Protein AF-0000000075406179 (afdb_homodimer)

Organism: Magnetospirillum gryphiswaldense (strain DSM 6361 / JCM 21280 / NBRC 15271 / MSR-1) (NCBI:txid431944)

Foldseek 3Di:
DPPFFFKKKWAAQDDPDPVLPPPDGRHSAIWMWGHDVQWTWTWGQHPVGIDTDIGNDNCVVVVCVVVVIDMDGDHADDADDDDADDDDDGRQVVVCNRRNHNDNPQDTRVSVVVVRVVVVPPD/DPPFFFKKKWAAQDDPDPVLPPPDGRHSAIWMWGDDVQWTWTWGQHPVHIDTDIGNDNCVVVVCVVVVIDMDGDHADDADPDDADDDDDGRQVVVCNRRNHNDNPQDTRVSVVVVRVVVVPPD

Nearest PDB structures (foldseek):
  7ns8-assembly1_A-2  TM=6.523E-01  e=3.411E+00  Sulfolobus acidocaldarius DSM 639
  2yuo-assembly1_A  TM=3.410E-01  e=9.187E+00  Mus musculus
  2ak5-assembly1_B-2  TM=2.264E-01  e=3.218E+00  Rattus norvegicus
  5sxp-assembly2_D  TM=2.790E-01  e=7.713E+00  Homo sapiens
  7ns8-assembly1_A-2  TM=6.522E-01  e=3.350E+00  Sulfolobus acidocaldarius DSM 639

Radius of gyration: 17.87 Å; Cα contacts (8 Å, |Δi|>4): 463; chains: 2; bounding box: 36×49×42 Å

Structure (mmCIF, N/CA/C/O backbone):
data_AF-0000000075406179-model_v1
#
loop_
_entity.id
_entity.type
_entity.pdbx_description
1 polymer Transposase
#
loop_
_atom_site.group_PDB
_atom_site.id
_atom_site.type_symbol
_atom_site.label_atom_id
_atom_site.label_alt_id
_atom_site.label_comp_id
_atom_site.label_asym_id
_atom_site.label_entity_id
_atom_site.label_seq_id
_atom_site.pdbx_PDB_ins_code
_atom_site.Cartn_x
_atom_site.Cartn_y
_atom_site.Cartn_z
_atom_site.occupancy
_atom_site.B_iso_or_equiv
_atom_site.auth_seq_id
_atom_site.auth_comp_id
_atom_site.auth_asym_id
_atom_site.auth_atom_id
_atom_site.pdbx_PDB_model_num
ATOM 1 N N . MET A 1 1 ? 16.062 25.297 -4.09 1 42.88 1 MET A N 1
ATOM 2 C CA . MET A 1 1 ? 14.609 25.469 -4.188 1 42.88 1 MET A CA 1
ATOM 3 C C . MET A 1 1 ? 13.891 24.281 -3.566 1 42.88 1 MET A C 1
ATOM 5 O O . MET A 1 1 ? 14.328 23.141 -3.705 1 42.88 1 MET A O 1
ATOM 9 N N . MET A 1 2 ? 13.109 24.484 -2.557 1 62.72 2 MET A N 1
ATOM 10 C CA . MET A 1 2 ? 12.43 23.406 -1.837 1 62.72 2 MET A CA 1
ATOM 11 C C . MET A 1 2 ? 11.602 22.562 -2.789 1 62.72 2 MET A C 1
ATOM 13 O O . MET A 1 2 ? 11.016 23.062 -3.74 1 62.72 2 MET A O 1
ATOM 17 N N . ARG A 1 3 ? 11.867 21.406 -2.947 1 71.31 3 ARG A N 1
ATOM 18 C CA . ARG A 1 3 ? 11.156 20.484 -3.82 1 71.31 3 ARG A CA 1
ATOM 19 C C . ARG A 1 3 ? 9.648 20.625 -3.664 1 71.31 3 ARG A C 1
ATOM 21 O O . ARG A 1 3 ? 9.141 20.734 -2.545 1 71.31 3 ARG A O 1
ATOM 28 N N . PRO A 1 4 ? 9.062 21.047 -4.766 1 82 4 PRO A N 1
ATOM 29 C CA . PRO A 1 4 ? 7.602 21.141 -4.672 1 82 4 PRO A CA 1
ATOM 30 C C . PRO A 1 4 ? 6.957 19.891 -4.102 1 82 4 PRO A C 1
ATOM 32 O O . PRO A 1 4 ? 7.492 18.781 -4.258 1 82 4 PRO A O 1
ATOM 35 N N . PRO A 1 5 ? 5.895 20.125 -3.367 1 86.38 5 PRO A N 1
ATOM 36 C CA . PRO A 1 5 ? 5.191 18.938 -2.852 1 86.38 5 PRO A CA 1
ATOM 37 C C . PRO A 1 5 ? 4.789 17.969 -3.953 1 86.38 5 PRO A C 1
ATOM 39 O O . PRO A 1 5 ? 4.359 18.391 -5.031 1 86.38 5 PRO A O 1
ATOM 42 N N . ASP A 1 6 ? 5.016 16.703 -3.689 1 93.06 6 ASP A N 1
ATOM 43 C CA . ASP A 1 6 ? 4.688 15.688 -4.684 1 93.06 6 ASP A CA 1
ATOM 44 C C . ASP A 1 6 ? 3.783 14.609 -4.09 1 93.06 6 ASP A C 1
ATOM 46 O O . ASP A 1 6 ? 3.6 13.547 -4.688 1 93.06 6 ASP A O 1
ATOM 50 N N . VAL A 1 7 ? 3.328 14.914 -2.9 1 97.44 7 VAL A N 1
ATOM 51 C CA . VAL A 1 7 ? 2.395 13.984 -2.27 1 97.44 7 VAL A CA 1
ATOM 52 C C . VAL A 1 7 ? 1.218 14.758 -1.679 1 97.44 7 VAL A C 1
ATOM 54 O O . VAL A 1 7 ? 1.404 15.82 -1.079 1 97.44 7 VAL A O 1
ATOM 57 N N . LEU A 1 8 ? 0.069 14.273 -1.911 1 98.25 8 LEU A N 1
ATOM 58 C CA . LEU A 1 8 ? -1.137 14.703 -1.214 1 98.25 8 LEU A CA 1
ATOM 59 C C . LEU A 1 8 ? -1.645 13.617 -0.275 1 98.25 8 LEU A C 1
ATOM 61 O O . LEU A 1 8 ? -1.847 12.477 -0.695 1 98.25 8 LEU A O 1
ATOM 65 N N . VAL A 1 9 ? -1.755 13.961 0.979 1 98.75 9 VAL A N 1
ATOM 66 C CA . VAL A 1 9 ? -2.396 13.055 1.926 1 98.75 9 VAL A CA 1
ATOM 67 C C . VAL A 1 9 ? -3.811 13.539 2.23 1 98.75 9 VAL A C 1
ATOM 69 O O . VAL A 1 9 ? -4 14.672 2.684 1 98.75 9 VAL A O 1
ATOM 72 N N . GLY A 1 10 ? -4.801 12.703 1.964 1 98.62 10 GLY A N 1
ATOM 73 C CA . GLY A 1 10 ? -6.195 13.023 2.223 1 98.62 10 GLY A CA 1
ATOM 74 C C . GLY A 1 10 ? -6.727 12.398 3.496 1 98.62 10 GLY A C 1
ATOM 75 O O . GLY A 1 10 ? -6.398 11.25 3.814 1 98.62 10 GLY A O 1
ATOM 76 N N . PHE A 1 11 ? -7.555 13.141 4.195 1 98.69 11 PHE A N 1
ATOM 77 C CA . PHE A 1 11 ? -8.211 12.695 5.418 1 98.69 11 PHE A CA 1
ATOM 78 C C . PHE A 1 11 ? -9.727 12.758 5.273 1 98.69 11 PHE A C 1
ATOM 80 O O . PHE A 1 11 ? -10.273 13.789 4.887 1 98.69 11 PHE A O 1
ATOM 87 N N . VAL A 1 12 ? -10.336 11.68 5.594 1 97.75 12 VAL A N 1
ATOM 88 C CA . VAL A 1 12 ? -11.766 11.516 5.352 1 97.75 12 VAL A CA 1
ATOM 89 C C . VAL A 1 12 ? -12.477 11.211 6.664 1 97.75 12 VAL A C 1
ATOM 91 O O . VAL A 1 12 ? -11.961 10.469 7.504 1 97.75 12 VAL A O 1
ATOM 94 N N . GLY A 1 13 ? -13.656 11.742 6.852 1 95.19 13 GLY A N 1
ATOM 95 C CA . GLY A 1 13 ? -14.398 11.578 8.086 1 95.19 13 GLY A CA 1
ATOM 96 C C . GLY A 1 13 ? -15.414 10.453 8.031 1 95.19 13 GLY A C 1
ATOM 97 O O . GLY A 1 13 ? -15.852 9.953 9.07 1 95.19 13 GLY A O 1
ATOM 98 N N . HIS A 1 14 ? -15.75 10.07 6.816 1 90.25 14 HIS A N 1
ATOM 99 C CA . HIS A 1 14 ? -16.781 9.039 6.688 1 90.25 14 HIS A CA 1
ATOM 100 C C . HIS A 1 14 ? -16.188 7.645 6.859 1 90.25 14 HIS A C 1
ATOM 102 O O . HIS A 1 14 ? -15.031 7.41 6.516 1 90.25 14 HIS A O 1
ATOM 108 N N . THR A 1 15 ? -16.984 6.75 7.539 1 86.56 15 THR A N 1
ATOM 109 C CA . THR A 1 15 ? -16.547 5.379 7.77 1 86.56 15 THR A CA 1
ATOM 110 C C . THR A 1 15 ? -17.719 4.41 7.66 1 86.56 15 THR A C 1
ATOM 112 O O . THR A 1 15 ? -18.859 4.781 7.922 1 86.56 15 THR A O 1
ATOM 115 N N . ASP A 1 16 ? -17.312 3.248 7.246 1 82.69 16 ASP A N 1
ATOM 116 C CA . ASP A 1 16 ? -18.297 2.16 7.242 1 82.69 16 ASP A CA 1
ATOM 117 C C . ASP A 1 16 ? -18.141 1.285 8.484 1 82.69 16 ASP A C 1
ATOM 119 O O . ASP A 1 16 ? -19 0.436 8.758 1 82.69 16 ASP A O 1
ATOM 123 N N . LEU A 1 17 ? -17.156 1.489 9.227 1 86.94 17 LEU A N 1
ATOM 124 C CA . LEU A 1 17 ? -16.875 0.683 10.406 1 86.94 17 LEU A CA 1
ATOM 125 C C . LEU A 1 17 ? -17.25 1.427 11.688 1 86.94 17 LEU A C 1
ATOM 127 O O . LEU A 1 17 ? -16.75 2.521 11.945 1 86.94 17 LEU A O 1
ATOM 131 N N . TRP A 1 18 ? -18.047 0.834 12.508 1 88.81 18 TRP A N 1
ATOM 132 C CA . TRP A 1 18 ? -18.641 1.512 13.656 1 88.81 18 TRP A CA 1
ATOM 133 C C . TRP A 1 18 ? -17.578 1.879 14.68 1 88.81 18 TRP A C 1
ATOM 135 O O . TRP A 1 18 ? -17.656 2.928 15.32 1 88.81 18 TRP A O 1
ATOM 145 N N . TRP A 1 19 ? -16.625 0.961 14.906 1 89.25 19 TRP A N 1
ATOM 146 C CA . TRP A 1 19 ? -15.633 1.223 15.938 1 89.25 19 TRP A CA 1
ATOM 147 C C . TRP A 1 19 ? -14.727 2.379 15.539 1 89.25 19 TRP A C 1
ATOM 149 O O . TRP A 1 19 ? -14.086 2.998 16.391 1 89.25 19 TRP A O 1
ATOM 159 N N . LEU A 1 20 ? -14.609 2.742 14.266 1 91.44 20 LEU A N 1
ATOM 160 C CA . LEU A 1 20 ? -13.82 3.883 13.812 1 91.44 20 LEU A CA 1
ATOM 161 C C . LEU A 1 20 ? -14.523 5.195 14.141 1 91.44 20 LEU A C 1
ATOM 163 O O . LEU A 1 20 ? -13.922 6.266 14.07 1 91.44 20 LEU A O 1
ATOM 167 N N . ARG A 1 21 ? -15.75 5.164 14.508 1 92.44 21 ARG A N 1
ATOM 168 C CA . ARG A 1 21 ? -16.484 6.355 14.906 1 92.44 21 ARG A CA 1
ATOM 169 C C . ARG A 1 21 ? -15.93 6.941 16.203 1 92.44 21 ARG A C 1
ATOM 171 O O . ARG A 1 21 ? -16.219 8.086 16.547 1 92.44 21 ARG A O 1
ATOM 178 N N . LEU A 1 22 ? -15.148 6.141 16.891 1 94.12 22 LEU A N 1
ATOM 179 C CA . LEU A 1 22 ? -14.523 6.609 18.125 1 94.12 22 LEU A CA 1
ATOM 180 C C . LEU A 1 22 ? -13.352 7.539 17.828 1 94.12 22 LEU A C 1
ATOM 182 O O . LEU A 1 22 ? -12.883 8.258 18.719 1 94.12 22 LEU A O 1
ATOM 186 N N . LEU A 1 23 ? -12.922 7.52 16.594 1 95.25 23 LEU A N 1
ATOM 187 C CA . LEU A 1 23 ? -11.828 8.398 16.203 1 95.25 23 LEU A CA 1
ATOM 188 C C . LEU A 1 23 ? -12.328 9.828 15.992 1 95.25 23 LEU A C 1
ATOM 190 O O . LEU A 1 23 ? -13.531 10.055 15.883 1 95.25 23 LEU A O 1
ATOM 194 N N . ARG A 1 24 ? -11.398 10.789 15.961 1 96.44 24 ARG A N 1
ATOM 195 C CA . ARG A 1 24 ? -11.727 12.203 15.812 1 96.44 24 ARG A CA 1
ATOM 196 C C . ARG A 1 24 ? -12.562 12.438 14.562 1 96.44 24 ARG A C 1
ATOM 198 O O . ARG A 1 24 ? -12.219 11.969 13.477 1 96.44 24 ARG A O 1
ATOM 205 N N . PRO A 1 25 ? -13.695 13.203 14.727 1 95.38 25 PRO A N 1
ATOM 206 C CA . PRO A 1 25 ? -14.477 13.539 13.539 1 95.38 25 PRO A CA 1
ATOM 207 C C . PRO A 1 25 ? -13.641 14.219 12.453 1 95.38 25 PRO A C 1
ATOM 209 O O . PRO A 1 25 ? -12.797 15.062 12.766 1 95.38 25 PRO A O 1
ATOM 212 N N . GLY A 1 26 ? -13.844 13.742 11.211 1 95.81 26 GLY A N 1
ATOM 213 C CA . GLY A 1 26 ? -13.094 14.305 10.094 1 95.81 26 GLY A CA 1
ATOM 214 C C . GLY A 1 26 ? -11.828 13.523 9.781 1 95.81 26 GLY A C 1
ATOM 215 O O . GLY A 1 26 ? -11.234 13.703 8.719 1 95.81 26 GLY A O 1
ATOM 216 N N . PHE A 1 27 ? -11.453 12.656 10.727 1 97.69 27 PHE A N 1
ATOM 217 C CA . PHE A 1 27 ? -10.172 11.969 10.594 1 97.69 27 PHE A CA 1
ATOM 218 C C . PHE A 1 27 ? -10.32 10.484 10.898 1 97.69 27 PHE A C 1
ATOM 220 O O . PHE A 1 27 ? -9.648 9.961 11.789 1 97.69 27 PHE A O 1
ATOM 227 N N . ARG A 1 28 ? -11.07 9.797 10.102 1 97.31 28 ARG A N 1
ATOM 228 C CA . ARG A 1 28 ? -11.344 8.383 10.352 1 97.31 28 ARG A CA 1
ATOM 229 C C . ARG A 1 28 ? -10.664 7.496 9.312 1 97.31 28 ARG A C 1
ATOM 231 O O . ARG A 1 28 ? -10.617 6.273 9.469 1 97.31 28 ARG A O 1
ATOM 238 N N . HIS A 1 29 ? -10.172 8.086 8.289 1 97.06 29 HIS A N 1
ATOM 239 C CA . HIS A 1 29 ? -9.461 7.418 7.207 1 97.06 29 HIS A CA 1
ATOM 240 C C . HIS A 1 29 ? -8.461 8.359 6.5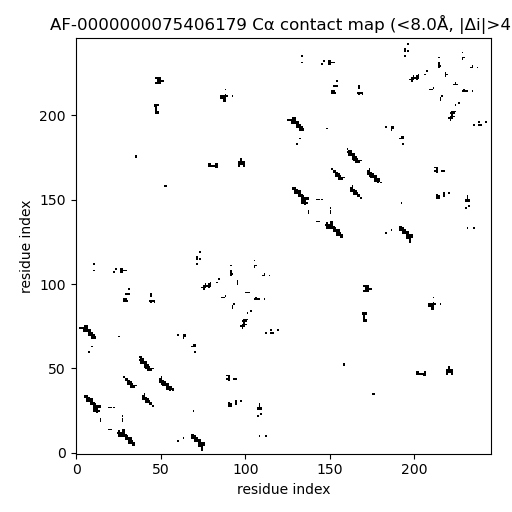43 1 97.06 29 HIS A C 1
ATOM 242 O O . HIS A 1 29 ? -8.602 9.578 6.637 1 97.06 29 HIS A O 1
ATOM 248 N N . CYS A 1 30 ? -7.445 7.809 5.996 1 98.44 30 CYS A N 1
ATOM 249 C CA . CYS A 1 30 ? -6.508 8.609 5.219 1 98.44 30 CYS A CA 1
ATOM 250 C C . CYS A 1 30 ? -5.977 7.824 4.027 1 98.44 30 CYS A C 1
ATOM 252 O O . CYS A 1 30 ? -6.008 6.59 4.027 1 98.44 30 CYS A O 1
ATOM 254 N N . PHE A 1 31 ? -5.605 8.5 3.021 1 98.5 31 PHE A N 1
ATOM 255 C CA . PHE A 1 31 ? -5.016 7.934 1.813 1 98.5 31 PHE A CA 1
ATOM 256 C C . PHE A 1 31 ? -3.959 8.867 1.238 1 98.5 31 PHE A C 1
ATOM 258 O O . PHE A 1 31 ? -3.797 9.992 1.712 1 98.5 31 PHE A O 1
ATOM 265 N N . ALA A 1 32 ? -3.191 8.375 0.268 1 98.62 32 ALA A N 1
ATOM 266 C CA . ALA A 1 32 ? -2.111 9.164 -0.312 1 98.62 32 ALA A CA 1
ATOM 267 C C . ALA A 1 32 ? -2.207 9.195 -1.835 1 98.62 32 ALA A C 1
ATOM 269 O O . ALA A 1 32 ? -2.584 8.195 -2.457 1 98.62 32 ALA A O 1
ATOM 270 N N . ALA A 1 33 ? -1.94 10.305 -2.406 1 98.31 33 ALA A N 1
ATOM 271 C CA . ALA A 1 33 ? -1.707 10.492 -3.836 1 98.31 33 ALA A CA 1
ATOM 272 C C . ALA A 1 33 ? -0.283 10.969 -4.102 1 98.31 33 ALA A C 1
ATOM 274 O O . ALA A 1 33 ? 0.127 12.023 -3.609 1 98.31 33 ALA A O 1
ATOM 275 N N . ILE A 1 34 ? 0.423 10.211 -4.883 1 97.44 34 ILE A N 1
ATOM 276 C CA . ILE A 1 34 ? 1.821 10.516 -5.16 1 97.44 34 ILE A CA 1
ATOM 277 C C . ILE A 1 34 ? 1.979 10.922 -6.625 1 97.44 34 ILE A C 1
ATOM 279 O O . ILE A 1 34 ? 1.57 10.188 -7.527 1 97.44 34 ILE A O 1
ATOM 283 N N . ARG A 1 35 ? 2.561 12.039 -6.832 1 95.62 35 ARG A N 1
ATOM 284 C CA . ARG A 1 35 ? 2.746 12.562 -8.18 1 95.62 35 ARG A CA 1
ATOM 285 C C . ARG A 1 35 ? 3.85 11.805 -8.914 1 95.62 35 ARG A C 1
ATOM 287 O O . ARG A 1 35 ? 4.941 11.609 -8.375 1 95.62 35 ARG A O 1
ATOM 294 N N . GLN A 1 36 ? 3.521 11.281 -10.008 1 93.69 36 GLN A N 1
ATOM 295 C CA . GLN A 1 36 ? 4.453 10.656 -10.938 1 93.69 36 GLN A CA 1
ATOM 296 C C . GLN A 1 36 ? 4.367 11.305 -12.32 1 93.69 36 GLN A C 1
ATOM 298 O O . GLN A 1 36 ? 3.592 10.867 -13.172 1 93.69 36 GLN A O 1
ATOM 303 N N . GLY A 1 37 ? 5.312 12.367 -12.531 1 90.69 37 GLY A N 1
ATOM 304 C CA . GLY A 1 37 ? 5.172 13.141 -13.758 1 90.69 37 GLY A CA 1
ATOM 305 C C . GLY A 1 37 ? 3.834 13.852 -13.867 1 90.69 37 GLY A C 1
ATOM 306 O O . GLY A 1 37 ? 3.443 14.594 -12.961 1 90.69 37 GLY A O 1
ATOM 307 N N . PRO A 1 38 ? 3.139 13.555 -14.984 1 89.69 38 PRO A N 1
ATOM 308 C CA . PRO A 1 38 ? 1.878 14.266 -15.211 1 89.69 38 PRO A CA 1
ATOM 309 C C . PRO A 1 38 ? 0.7 13.617 -14.484 1 89.69 38 PRO A C 1
ATOM 311 O O . PRO A 1 38 ? -0.416 14.141 -14.516 1 89.69 38 PRO A O 1
ATOM 314 N N . VAL A 1 39 ? 0.982 12.477 -13.875 1 93.69 39 VAL A N 1
ATOM 315 C CA . VAL A 1 39 ? -0.15 11.773 -13.281 1 93.69 39 VAL A CA 1
ATOM 316 C C . VAL A 1 39 ? 0.056 11.648 -11.773 1 93.69 39 VAL A C 1
ATOM 318 O O . VAL A 1 39 ? 1.157 11.883 -11.266 1 93.69 39 VAL A O 1
ATOM 321 N N . TRP A 1 40 ? -1.06 11.367 -11.109 1 96.75 40 TRP A N 1
ATOM 322 C CA . TRP A 1 40 ? -1.051 11.008 -9.695 1 96.75 40 TRP A CA 1
ATOM 323 C C . TRP A 1 40 ? -1.35 9.531 -9.5 1 96.75 40 TRP A C 1
ATOM 325 O O . TRP A 1 40 ? -2.227 8.977 -10.172 1 96.75 40 TRP A O 1
ATOM 335 N N . VAL A 1 41 ? -0.603 8.867 -8.719 1 97.75 41 VAL A N 1
ATOM 336 C CA . VAL A 1 41 ? -0.942 7.516 -8.273 1 97.75 41 VAL A CA 1
ATOM 337 C C . VAL A 1 41 ? -1.575 7.574 -6.887 1 97.75 41 VAL A C 1
ATOM 339 O O . VAL A 1 41 ? -0.922 7.961 -5.918 1 97.75 41 VAL A O 1
ATOM 342 N N . VAL A 1 42 ? -2.84 7.188 -6.859 1 98.12 42 VAL A N 1
ATOM 343 C CA . VAL A 1 42 ? -3.59 7.223 -5.605 1 98.12 42 VAL A CA 1
ATOM 344 C C . VAL A 1 42 ? -3.582 5.84 -4.961 1 98.12 42 VAL A C 1
ATOM 346 O O . VAL A 1 42 ? -3.9 4.844 -5.609 1 98.12 42 VAL A O 1
ATOM 349 N N . ILE A 1 43 ? -3.133 5.75 -3.734 1 98.06 43 ILE A N 1
ATOM 350 C CA . ILE A 1 43 ? -3.199 4.547 -2.914 1 98.06 43 ILE A CA 1
ATOM 351 C C . ILE A 1 43 ? -4.152 4.77 -1.744 1 98.06 43 ILE A C 1
ATOM 353 O O . ILE A 1 43 ? -3.895 5.605 -0.875 1 98.06 43 ILE A O 1
ATOM 357 N N . ASP A 1 44 ? -5.227 4.043 -1.749 1 97.5 44 ASP A N 1
ATOM 358 C CA . ASP A 1 44 ? -6.289 4.184 -0.759 1 97.5 44 ASP A CA 1
ATOM 359 C C . ASP A 1 44 ? -6.488 2.885 0.02 1 97.5 44 ASP A C 1
ATOM 361 O O . ASP A 1 44 ? -7.281 2.027 -0.38 1 97.5 44 ASP A O 1
ATOM 365 N N . PRO A 1 45 ? -5.781 2.787 1.144 1 96.38 45 PRO A N 1
ATOM 366 C CA . PRO A 1 45 ? -5.859 1.564 1.947 1 96.38 45 PRO A CA 1
ATOM 367 C C . PRO A 1 45 ? -7.129 1.495 2.793 1 96.38 45 PRO A C 1
ATOM 369 O O . PRO A 1 45 ? -7.102 1.818 3.984 1 96.38 45 PRO A O 1
ATOM 372 N N . MET A 1 46 ? -8.133 0.967 2.205 1 92.88 46 MET A N 1
ATOM 373 C CA . MET A 1 46 ? -9.414 0.829 2.895 1 92.88 46 MET A CA 1
ATOM 374 C C . MET A 1 46 ? -9.414 -0.397 3.803 1 92.88 46 MET A C 1
ATOM 376 O O . MET A 1 46 ? -8.438 -1.146 3.842 1 92.88 46 MET A O 1
ATOM 380 N N . SER A 1 47 ? -10.484 -0.636 4.539 1 86.69 47 SER A N 1
ATOM 381 C CA . SER A 1 47 ? -10.57 -1.721 5.512 1 86.69 47 SER A CA 1
ATOM 382 C C . SER A 1 47 ? -10.672 -3.076 4.82 1 86.69 47 SER A C 1
ATOM 384 O O . SER A 1 47 ? -10.25 -4.094 5.375 1 86.69 47 SER A O 1
ATOM 386 N N . HIS A 1 48 ? -11.172 -3.078 3.674 1 85.19 48 HIS A N 1
ATOM 387 C CA . HIS A 1 48 ? -11.453 -4.359 3.029 1 85.19 48 HIS A CA 1
ATOM 388 C C . HIS A 1 48 ? -10.492 -4.609 1.868 1 85.19 48 HIS A C 1
ATOM 390 O O . HIS A 1 48 ? -10.328 -5.75 1.431 1 85.19 48 HIS A O 1
ATOM 396 N N . HIS A 1 49 ? -9.93 -3.553 1.384 1 91.69 49 HIS A N 1
ATOM 397 C CA . HIS A 1 49 ? -8.984 -3.664 0.275 1 91.69 49 HIS A CA 1
ATOM 398 C C . HIS A 1 49 ? -8.234 -2.355 0.055 1 91.69 49 HIS A C 1
ATOM 400 O O . HIS A 1 49 ? -8.602 -1.324 0.625 1 91.69 49 HIS A O 1
ATOM 406 N N . THR A 1 50 ? -7.172 -2.432 -0.715 1 95.31 50 THR A N 1
ATOM 407 C CA . THR A 1 50 ? -6.449 -1.233 -1.122 1 95.31 50 THR A CA 1
ATOM 408 C C . THR A 1 50 ? -6.77 -0.874 -2.57 1 95.31 50 THR A C 1
ATOM 410 O O . THR A 1 50 ? -6.512 -1.662 -3.482 1 95.31 50 THR A O 1
ATOM 413 N N . LEU A 1 51 ? -7.34 0.292 -2.699 1 95.56 51 LEU A N 1
ATOM 414 C CA . LEU A 1 51 ? -7.617 0.792 -4.043 1 95.56 51 LEU A CA 1
ATOM 415 C C . LEU A 1 51 ? -6.414 1.556 -4.594 1 95.56 51 LEU A C 1
ATOM 417 O O . LEU A 1 51 ? -5.848 2.408 -3.904 1 95.56 51 LEU A O 1
ATOM 421 N N . MET A 1 52 ? -5.941 1.146 -5.746 1 96.5 52 MET A N 1
ATOM 422 C CA . MET A 1 52 ? -4.906 1.853 -6.496 1 96.5 52 MET A CA 1
ATOM 423 C C . MET A 1 52 ? -5.457 2.389 -7.812 1 96.5 52 MET A C 1
ATOM 425 O O . MET A 1 52 ? -6.105 1.658 -8.562 1 96.5 52 MET A O 1
ATOM 429 N N . ARG A 1 53 ? -5.238 3.678 -8.086 1 94.88 53 ARG A N 1
ATOM 430 C CA . ARG A 1 53 ? -5.688 4.262 -9.344 1 94.88 53 ARG A CA 1
ATOM 431 C C . ARG A 1 53 ? -4.723 5.34 -9.828 1 94.88 53 ARG A C 1
ATOM 433 O O . ARG A 1 53 ? -4.02 5.953 -9.023 1 94.88 53 ARG A O 1
ATOM 440 N N . VAL A 1 54 ? -4.719 5.527 -11.055 1 96.38 54 VAL A N 1
ATOM 441 C CA . VAL A 1 54 ? -3.975 6.621 -11.672 1 96.38 54 VAL A CA 1
ATOM 442 C C . VAL A 1 54 ? -4.93 7.75 -12.039 1 96.38 54 VAL A C 1
ATOM 444 O O . VAL A 1 54 ? -5.949 7.52 -12.703 1 96.38 54 VAL A O 1
ATOM 447 N N . GLU A 1 55 ? -4.617 8.914 -11.516 1 95.69 55 GLU A N 1
ATOM 448 C CA . GLU A 1 55 ? -5.434 10.102 -11.781 1 95.69 55 GLU A CA 1
ATOM 449 C C . GLU A 1 55 ? -4.66 11.133 -12.602 1 95.69 55 GLU A C 1
ATOM 451 O O . GLU A 1 55 ? -3.5 11.422 -12.312 1 95.69 55 GLU A O 1
ATOM 456 N N . SER A 1 56 ? -5.273 11.664 -13.664 1 93.06 56 SER A N 1
ATOM 457 C CA . SER A 1 56 ? -4.656 12.695 -14.5 1 93.06 56 SER A CA 1
ATOM 458 C C . SER A 1 56 ? -5.219 14.07 -14.172 1 93.06 56 SER A C 1
ATOM 460 O O . SER A 1 56 ? -4.859 15.062 -14.82 1 93.06 56 SER A O 1
ATOM 462 N N . CYS A 1 57 ? -5.852 14.242 -13.102 1 90.56 57 CYS A N 1
ATOM 463 C CA . CYS A 1 57 ? -6.402 15.531 -12.711 1 90.56 57 CYS A CA 1
ATOM 464 C C . CYS A 1 57 ? -5.297 16.531 -12.406 1 90.56 57 CYS A C 1
ATOM 466 O O . CYS A 1 57 ? -4.441 16.281 -11.555 1 90.56 57 CYS A O 1
ATOM 468 N N . PRO A 1 58 ? -5.188 17.703 -13.141 1 89.56 58 PRO A N 1
ATOM 469 C CA . PRO A 1 58 ? -4.109 18.672 -12.938 1 89.56 58 PRO A CA 1
ATOM 470 C C . PRO A 1 58 ? -4.109 19.266 -11.523 1 89.56 58 PRO A C 1
ATOM 472 O O . PRO A 1 58 ? -3.045 19.484 -10.945 1 89.56 58 PRO A O 1
ATOM 475 N N . ASP A 1 59 ? -5.316 19.578 -11.031 1 95.12 59 ASP A N 1
ATOM 476 C CA . ASP A 1 59 ? -5.395 20.109 -9.672 1 95.12 59 ASP A CA 1
ATOM 477 C C . ASP A 1 59 ? -6.125 19.125 -8.75 1 95.12 59 ASP A C 1
ATOM 479 O O . ASP A 1 59 ? -7.234 19.406 -8.297 1 95.12 59 ASP A O 1
ATOM 483 N N . LEU A 1 60 ? -5.484 18.062 -8.453 1 96.75 60 LEU A N 1
ATOM 484 C CA . LEU A 1 60 ? -6.066 16.984 -7.668 1 96.75 60 LEU A CA 1
ATOM 485 C C . LEU A 1 60 ? -6.387 17.453 -6.254 1 96.75 60 LEU A C 1
ATOM 487 O O . LEU A 1 60 ? -7.375 17.016 -5.66 1 96.75 60 LEU A O 1
ATOM 491 N N . MET A 1 61 ? -5.586 18.312 -5.75 1 96.81 61 MET A N 1
ATOM 492 C CA . MET A 1 61 ? -5.848 18.844 -4.414 1 96.81 61 MET A CA 1
ATOM 493 C C . MET A 1 61 ? -7.188 19.562 -4.367 1 96.81 61 MET A C 1
ATOM 495 O O . MET A 1 61 ? -8.008 19.312 -3.48 1 96.81 61 MET A O 1
ATOM 499 N N . ALA A 1 62 ? -7.355 20.469 -5.273 1 97.5 62 ALA A N 1
ATOM 500 C CA . ALA A 1 62 ? -8.609 21.219 -5.332 1 97.5 62 ALA A CA 1
ATOM 501 C C . ALA A 1 62 ? -9.805 20.281 -5.48 1 97.5 62 ALA A C 1
ATOM 503 O O . ALA A 1 62 ? -10.859 20.516 -4.891 1 97.5 62 ALA A O 1
ATOM 504 N N . PHE A 1 63 ? -9.633 19.328 -6.312 1 97.69 63 PHE A N 1
ATOM 505 C CA . PHE A 1 63 ? -10.688 18.344 -6.504 1 97.69 63 PHE A CA 1
ATOM 506 C C . PHE A 1 63 ? -11.055 17.672 -5.18 1 97.69 63 PHE A C 1
ATOM 508 O O . PHE A 1 63 ? -12.234 17.594 -4.832 1 97.69 63 PHE A O 1
ATOM 515 N N . TYR A 1 64 ? -10.094 17.172 -4.441 1 97.56 64 TYR A N 1
ATOM 516 C CA . TYR A 1 64 ? -10.352 16.531 -3.156 1 97.56 64 TYR A CA 1
ATOM 517 C C . TYR A 1 64 ? -11.008 17.5 -2.182 1 97.56 64 TYR A C 1
ATOM 519 O O . TYR A 1 64 ? -11.992 17.156 -1.523 1 97.56 64 TYR A O 1
ATOM 527 N N . VAL A 1 65 ? -10.492 18.703 -2.148 1 97.69 65 VAL A N 1
ATOM 528 C CA . VAL A 1 65 ? -11.008 19.703 -1.229 1 97.69 65 VAL A CA 1
ATOM 529 C C . VAL A 1 65 ? -12.469 20 -1.564 1 97.69 65 VAL A C 1
ATOM 531 O O . VAL A 1 65 ? -13.297 20.156 -0.666 1 97.69 65 VAL A O 1
ATOM 534 N N . SER A 1 66 ? -12.773 20.094 -2.803 1 97.19 66 SER A N 1
ATOM 535 C CA . SER A 1 66 ? -14.133 20.391 -3.242 1 97.19 66 SER A CA 1
ATOM 536 C C . SER A 1 66 ? -15.094 19.281 -2.822 1 97.19 66 SER A C 1
ATOM 538 O O . SER A 1 66 ? -16.312 19.484 -2.777 1 97.19 66 SER A O 1
ATOM 540 N N . ARG A 1 67 ? -14.594 18.188 -2.529 1 95.81 67 ARG A N 1
ATOM 541 C CA . ARG A 1 67 ? -15.414 17.047 -2.119 1 95.81 67 ARG A CA 1
ATOM 542 C C . ARG A 1 67 ? -15.445 16.922 -0.601 1 95.81 67 ARG A C 1
ATOM 544 O O . ARG A 1 67 ? -15.906 15.906 -0.07 1 95.81 67 ARG A O 1
ATOM 551 N N . GLY A 1 68 ? -14.836 17.891 0.066 1 95.94 68 GLY A N 1
ATOM 552 C CA . GLY A 1 68 ? -14.898 17.922 1.519 1 95.94 68 GLY A CA 1
ATOM 553 C C . GLY A 1 68 ? -13.781 17.125 2.178 1 95.94 68 GLY A C 1
ATOM 554 O O . GLY A 1 68 ? -13.828 16.859 3.381 1 95.94 68 GLY A O 1
ATOM 555 N N . ILE A 1 69 ? -12.836 16.766 1.421 1 97.88 69 ILE A N 1
ATOM 556 C CA . ILE A 1 69 ? -11.695 16.016 1.948 1 97.88 69 ILE A CA 1
ATOM 557 C C . ILE A 1 69 ? -10.633 17 2.451 1 97.88 69 ILE A C 1
ATOM 559 O O . ILE A 1 69 ? -10.336 18 1.787 1 97.88 69 ILE A O 1
ATOM 563 N N . THR A 1 70 ? -10.164 16.781 3.697 1 98.31 70 THR A N 1
ATOM 564 C CA . THR A 1 70 ? -9.016 17.531 4.191 1 98.31 70 THR A CA 1
ATOM 565 C C . THR A 1 70 ? -7.723 17 3.568 1 98.31 70 THR A C 1
ATOM 567 O O . THR A 1 70 ? -7.484 15.797 3.541 1 98.31 70 THR A O 1
ATOM 570 N N . VAL A 1 71 ? -6.934 17.953 3.018 1 98.31 71 VAL A N 1
ATOM 571 C CA . VAL A 1 71 ? -5.742 17.516 2.291 1 98.31 71 VAL A CA 1
ATOM 572 C C . VAL A 1 71 ? -4.512 18.234 2.836 1 98.31 71 VAL A C 1
ATOM 574 O O . VAL A 1 71 ? -4.562 19.438 3.115 1 98.31 71 VAL A O 1
ATOM 577 N N . VAL A 1 72 ? -3.438 17.5 3.049 1 98.06 72 VAL A N 1
ATOM 578 C CA . VAL A 1 72 ? -2.123 18.062 3.342 1 98.06 72 VAL A CA 1
ATOM 579 C C . VAL A 1 72 ? -1.152 17.719 2.213 1 98.06 72 VAL A C 1
ATOM 581 O O . VAL A 1 72 ? -1.02 16.547 1.834 1 98.06 72 VAL A O 1
ATOM 584 N N . ALA A 1 73 ? -0.571 18.766 1.642 1 97.06 73 ALA A N 1
ATOM 585 C CA . ALA A 1 73 ? 0.51 18.578 0.68 1 97.06 73 ALA A CA 1
ATOM 586 C C . ALA A 1 73 ? 1.849 18.391 1.39 1 97.06 73 ALA A C 1
ATOM 588 O O . ALA A 1 73 ? 2.18 19.141 2.307 1 97.06 73 ALA A O 1
ATOM 589 N N . THR A 1 74 ? 2.58 17.359 1.012 1 96.31 74 THR A N 1
ATOM 590 C CA . THR A 1 74 ? 3.865 17.062 1.636 1 96.31 74 THR A CA 1
ATOM 591 C C . THR A 1 74 ? 4.824 16.453 0.628 1 96.31 74 THR A C 1
ATOM 593 O O . THR A 1 74 ? 4.598 16.516 -0.582 1 96.31 74 THR A O 1
ATOM 596 N N . ARG A 1 75 ? 6 15.961 1.143 1 94.06 75 ARG A N 1
ATOM 597 C CA . ARG A 1 75 ? 7.031 15.367 0.293 1 94.06 75 ARG A CA 1
ATOM 598 C C . ARG A 1 75 ? 7.402 13.969 0.776 1 94.06 75 ARG A C 1
ATOM 600 O O . ARG A 1 75 ? 7.285 13.664 1.965 1 94.06 75 ARG A O 1
ATOM 607 N N . LEU A 1 76 ? 7.727 13.188 -0.21 1 93.5 76 LEU A N 1
ATOM 608 C CA . LEU A 1 76 ? 8.281 11.898 0.184 1 93.5 76 LEU A CA 1
ATOM 609 C C . LEU A 1 76 ? 9.562 12.078 0.985 1 93.5 76 LEU A C 1
ATOM 611 O O . LEU A 1 76 ? 10.367 12.961 0.684 1 93.5 76 LEU A O 1
ATOM 615 N N . ARG A 1 77 ? 9.719 11.266 1.954 1 90.94 77 ARG A N 1
ATOM 616 C CA . ARG A 1 77 ? 10.969 11.227 2.715 1 90.94 77 ARG A CA 1
ATOM 617 C C . ARG A 1 77 ? 11.852 10.078 2.258 1 90.94 77 ARG A C 1
ATOM 619 O O . ARG A 1 77 ? 11.359 9.062 1.755 1 90.94 77 ARG A O 1
ATOM 626 N N . PRO A 1 78 ? 13.133 10.367 2.441 1 87.56 78 PRO A N 1
ATOM 627 C CA . PRO A 1 78 ? 14.008 9.219 2.172 1 87.56 78 PRO A CA 1
ATOM 628 C C . PRO A 1 78 ? 13.648 8 3.018 1 87.56 78 PRO A C 1
ATOM 630 O O . PRO A 1 78 ? 13.297 8.141 4.191 1 87.56 78 PRO A O 1
ATOM 633 N N . PRO A 1 79 ? 13.648 6.934 2.404 1 81.44 79 PRO A N 1
ATOM 634 C CA . PRO A 1 79 ? 13.305 5.727 3.162 1 81.44 79 PRO A CA 1
ATOM 635 C C . PRO A 1 79 ? 14.227 5.5 4.359 1 81.44 79 PRO A C 1
ATOM 637 O O . PRO A 1 79 ? 15.43 5.742 4.273 1 81.44 79 PRO A O 1
ATOM 640 N N . PRO A 1 80 ? 13.578 5.133 5.387 1 79.44 80 PRO A N 1
ATOM 641 C CA . PRO A 1 80 ? 14.414 4.781 6.539 1 79.44 80 PRO A CA 1
ATOM 642 C C . PRO A 1 80 ? 15.281 3.553 6.285 1 79.44 80 PRO A C 1
ATOM 644 O O . PRO A 1 80 ? 15 2.768 5.379 1 79.44 80 PRO A O 1
ATOM 647 N N . HIS A 1 81 ? 16.266 3.438 7.074 1 78.44 81 HIS A N 1
ATOM 648 C CA . HIS A 1 81 ? 17.156 2.307 6.895 1 78.44 81 HIS A CA 1
ATOM 649 C C . HIS A 1 81 ? 16.875 1.202 7.906 1 78.44 81 HIS A C 1
ATOM 651 O O . HIS A 1 81 ? 17.469 0.125 7.844 1 78.44 81 HIS A O 1
ATOM 657 N N . ARG A 1 82 ? 16.094 1.495 8.781 1 80.25 82 ARG A N 1
ATOM 658 C CA . ARG A 1 82 ? 15.773 0.49 9.789 1 80.25 82 ARG A CA 1
ATOM 659 C C . ARG A 1 82 ? 14.367 -0.074 9.562 1 80.25 82 ARG A C 1
ATOM 661 O O . ARG A 1 82 ? 13.477 0.631 9.086 1 80.25 82 ARG A O 1
ATOM 668 N N . PRO A 1 83 ? 14.305 -1.395 9.953 1 78.25 83 PRO A N 1
ATOM 669 C CA . PRO A 1 83 ? 12.969 -1.977 9.805 1 78.25 83 PRO A CA 1
ATOM 670 C C . PRO A 1 83 ? 11.914 -1.245 10.633 1 78.25 83 PRO A C 1
ATOM 672 O O . PRO A 1 83 ? 12.211 -0.766 11.734 1 78.25 83 PRO A O 1
ATOM 675 N N . ALA A 1 84 ? 10.758 -1.082 9.969 1 74.31 84 ALA A N 1
ATOM 676 C CA . ALA A 1 84 ? 9.625 -0.518 10.703 1 74.31 84 ALA A CA 1
ATOM 677 C C . ALA A 1 84 ? 9.148 -1.474 11.797 1 74.31 84 ALA A C 1
ATOM 679 O O . ALA A 1 84 ? 9.195 -2.693 11.617 1 74.31 84 ALA A O 1
ATOM 680 N N . PRO A 1 85 ? 8.789 -0.946 12.969 1 75.75 85 PRO A N 1
ATOM 681 C CA . PRO A 1 85 ? 8.242 -1.826 14.008 1 75.75 85 PRO A CA 1
ATOM 682 C C . PRO A 1 85 ? 6.996 -2.572 13.547 1 75.75 85 PRO A C 1
ATOM 684 O O . PRO A 1 85 ? 6.375 -2.189 12.547 1 75.75 85 PRO A O 1
ATOM 687 N N . TRP A 1 86 ? 6.762 -3.701 14.242 1 80.12 86 TRP A N 1
ATOM 688 C CA . TRP A 1 86 ? 5.531 -4.441 13.977 1 80.12 86 TRP A CA 1
ATOM 689 C C . TRP A 1 86 ? 4.305 -3.586 14.281 1 80.12 86 TRP A C 1
ATOM 691 O O . TRP A 1 86 ? 4.23 -2.951 15.336 1 80.12 86 TRP A O 1
ATOM 701 N N . ARG A 1 87 ? 3.496 -3.414 13.328 1 89 87 ARG A N 1
ATOM 702 C CA . ARG A 1 87 ? 2.262 -2.645 13.445 1 89 87 ARG A CA 1
ATOM 703 C C . ARG A 1 87 ? 1.113 -3.336 12.719 1 89 87 ARG A C 1
ATOM 705 O O . ARG A 1 87 ? 1.337 -4.086 11.766 1 89 87 ARG A O 1
ATOM 712 N N . PRO A 1 88 ? -0.092 -3.082 13.297 1 92 88 PRO A N 1
ATOM 713 C CA . PRO A 1 88 ? -1.248 -3.566 12.539 1 92 88 PRO A CA 1
ATOM 714 C C . PRO A 1 88 ? -1.385 -2.893 11.18 1 92 88 PRO A C 1
ATOM 716 O O . PRO A 1 88 ? -0.93 -1.76 10.992 1 92 88 PRO A O 1
ATOM 719 N N . TYR A 1 89 ? -2.012 -3.648 10.266 1 93.94 89 TYR A N 1
ATOM 720 C CA . TYR A 1 89 ? -2.314 -3.045 8.977 1 93.94 89 TYR A CA 1
ATOM 721 C C . TYR A 1 89 ? -3.447 -2.033 9.102 1 93.94 89 TYR A C 1
ATOM 723 O O . TYR A 1 89 ? -4.617 -2.412 9.219 1 93.94 89 TYR A O 1
ATOM 731 N N . THR A 1 90 ? -3.156 -0.772 9.117 1 94.44 90 THR A N 1
ATOM 732 C CA . THR A 1 90 ? -4.102 0.339 9.141 1 94.44 90 THR A CA 1
ATOM 733 C C . THR A 1 90 ? -3.82 1.316 8.008 1 94.44 90 THR A C 1
ATOM 735 O O . THR A 1 90 ? -2.752 1.273 7.395 1 94.44 90 THR A O 1
ATOM 738 N N . CYS A 1 91 ? -4.812 2.129 7.77 1 96.12 91 CYS A N 1
ATOM 739 C CA . CYS A 1 91 ? -4.602 3.145 6.742 1 96.12 91 CYS A CA 1
ATOM 740 C C . CYS A 1 91 ? -3.449 4.07 7.121 1 96.12 91 CYS A C 1
ATOM 742 O O . CYS A 1 91 ? -2.668 4.477 6.258 1 96.12 91 CYS A O 1
ATOM 744 N N . VAL A 1 92 ? -3.277 4.383 8.398 1 97.12 92 VAL A N 1
ATOM 745 C CA . VAL A 1 92 ? -2.223 5.281 8.859 1 97.12 92 VAL A CA 1
ATOM 746 C C . VAL A 1 92 ? -0.859 4.633 8.641 1 97.12 92 VAL A C 1
ATOM 748 O O . VAL A 1 92 ? 0.059 5.266 8.117 1 97.12 92 VAL A O 1
ATOM 751 N N . GLU A 1 93 ? -0.765 3.375 9.008 1 96 93 GLU A N 1
ATOM 752 C CA . GLU A 1 93 ? 0.512 2.693 8.82 1 96 93 GLU A CA 1
ATOM 753 C C . GLU A 1 93 ? 0.876 2.602 7.34 1 96 93 GLU A C 1
ATOM 755 O O . GLU A 1 93 ? 2.033 2.805 6.965 1 96 93 GLU A O 1
ATOM 760 N N . ALA A 1 94 ? -0.111 2.297 6.539 1 96.62 94 ALA A N 1
ATOM 761 C CA . ALA A 1 94 ? 0.121 2.209 5.098 1 96.62 94 ALA A CA 1
ATOM 762 C C . ALA A 1 94 ? 0.625 3.539 4.543 1 96.62 94 ALA A C 1
ATOM 764 O O . ALA A 1 94 ? 1.599 3.572 3.787 1 96.62 94 ALA A O 1
ATOM 765 N N . VAL A 1 95 ? 0.022 4.59 4.883 1 97.94 95 VAL A N 1
ATOM 766 C CA . VAL A 1 95 ? 0.389 5.91 4.383 1 97.94 95 VAL A CA 1
ATOM 767 C C . VAL A 1 95 ? 1.766 6.301 4.914 1 97.94 95 VAL A C 1
ATOM 769 O O . VAL A 1 95 ? 2.6 6.824 4.172 1 97.94 95 VAL A O 1
ATOM 772 N N . LYS A 1 96 ? 2.037 6.059 6.199 1 96.56 96 LYS A N 1
ATOM 773 C CA . LYS A 1 96 ? 3.352 6.359 6.758 1 96.56 96 LYS A CA 1
ATOM 774 C C . LYS A 1 96 ? 4.453 5.625 6 1 96.56 96 LYS A C 1
ATOM 776 O O . LYS A 1 96 ? 5.504 6.203 5.711 1 96.56 96 LYS A O 1
ATOM 781 N N . ARG A 1 97 ? 4.215 4.418 5.699 1 95.44 97 ARG A N 1
ATOM 782 C CA . ARG A 1 97 ? 5.223 3.627 5 1 95.44 97 ARG A CA 1
ATOM 783 C C . ARG A 1 97 ? 5.422 4.129 3.574 1 95.44 97 ARG A C 1
ATOM 785 O O . ARG A 1 97 ? 6.539 4.098 3.051 1 95.44 97 ARG A O 1
ATOM 792 N N . LEU A 1 98 ? 4.371 4.547 2.957 1 96.44 98 LEU A N 1
ATOM 793 C CA . LEU A 1 98 ? 4.48 5.141 1.627 1 96.44 98 LEU A CA 1
ATOM 794 C C . LEU A 1 98 ? 5.305 6.422 1.668 1 96.44 98 LEU A C 1
ATOM 796 O O . LEU A 1 98 ? 6.078 6.695 0.748 1 96.44 98 LEU A O 1
ATOM 800 N N . LEU A 1 99 ? 5.172 7.121 2.74 1 95.5 99 LEU A N 1
ATOM 801 C CA . LEU A 1 99 ? 5.812 8.422 2.871 1 95.5 99 LEU A CA 1
ATOM 802 C C . LEU A 1 99 ? 7.246 8.273 3.367 1 95.5 99 LEU A C 1
ATOM 804 O O . LEU A 1 99 ? 8.039 9.219 3.273 1 95.5 99 LEU A O 1
ATOM 808 N N . GLY A 1 100 ? 7.566 7.125 3.92 1 92.44 100 GLY A N 1
ATOM 809 C CA . GLY A 1 100 ? 8.852 6.941 4.57 1 92.44 100 GLY A CA 1
ATOM 810 C C . GLY A 1 100 ? 8.938 7.625 5.922 1 92.44 100 GLY A C 1
ATOM 811 O O . GLY A 1 100 ? 9.984 8.164 6.285 1 92.44 100 GLY A O 1
ATOM 812 N N . LEU A 1 101 ? 7.84 7.668 6.582 1 91.12 101 LEU A N 1
ATOM 813 C CA . LEU A 1 101 ? 7.77 8.391 7.848 1 91.12 101 LEU A CA 1
ATOM 814 C C . LEU A 1 101 ? 8.117 7.469 9.016 1 91.12 101 LEU A C 1
ATOM 816 O O . LEU A 1 101 ? 7.402 6.496 9.273 1 91.12 101 LEU A O 1
ATOM 820 N N . PRO A 1 102 ? 9.18 7.734 9.664 1 86.38 102 PRO A N 1
ATOM 821 C CA . PRO A 1 102 ? 9.508 6.98 10.875 1 86.38 102 PRO A CA 1
ATOM 822 C C . PRO A 1 102 ? 8.773 7.512 12.109 1 86.38 102 PRO A C 1
ATOM 824 O O . PRO A 1 102 ? 9.391 8.148 12.969 1 86.38 102 PRO A O 1
ATOM 827 N N . ALA A 1 103 ? 7.598 7.336 12.297 1 90.06 103 ALA A N 1
ATOM 828 C CA . ALA A 1 103 ? 6.793 7.871 13.391 1 90.06 103 ALA A CA 1
ATOM 829 C C . ALA A 1 103 ? 5.996 6.766 14.078 1 90.06 103 ALA A C 1
ATOM 831 O O . ALA A 1 103 ? 4.785 6.648 13.883 1 90.06 103 ALA A O 1
ATOM 832 N N . PRO A 1 104 ? 6.656 6.004 14.914 1 89.31 104 PRO A N 1
ATOM 833 C CA . PRO A 1 104 ? 6.012 4.832 15.508 1 89.31 104 PRO A CA 1
ATOM 834 C C . PRO A 1 104 ? 4.844 5.195 16.422 1 89.31 104 PRO A C 1
ATOM 836 O O . PRO A 1 104 ? 3.98 4.355 16.688 1 89.31 104 PRO A O 1
ATOM 839 N N . TRP A 1 105 ? 4.703 6.504 16.844 1 93.19 105 TRP A N 1
ATOM 840 C CA . TRP A 1 105 ? 3.664 6.883 17.797 1 93.19 105 TRP A CA 1
ATOM 841 C C . TRP A 1 105 ? 2.482 7.531 17.094 1 93.19 105 TRP A C 1
ATOM 843 O O . TRP A 1 105 ? 1.498 7.91 17.734 1 93.19 105 TRP A O 1
ATOM 853 N N . VAL A 1 106 ? 2.592 7.734 15.82 1 96.25 106 VAL A N 1
ATOM 854 C CA . VAL A 1 106 ? 1.466 8.188 15.008 1 96.25 106 VAL A CA 1
ATOM 855 C C . VAL A 1 106 ? 0.583 6.996 14.641 1 96.25 106 VAL A C 1
ATOM 857 O O . VAL A 1 106 ? 0.944 6.188 13.781 1 96.25 106 VAL A O 1
ATOM 860 N N . LEU A 1 107 ? -0.609 6.965 15.312 1 95.62 107 LEU A N 1
ATOM 861 C CA . LEU A 1 107 ? -1.426 5.762 15.219 1 95.62 107 LEU A CA 1
ATOM 862 C C . LEU A 1 107 ? -2.791 6.078 14.617 1 95.62 107 LEU A C 1
ATOM 864 O O . LEU A 1 107 ? -3.514 5.172 14.188 1 95.62 107 LEU A O 1
ATOM 868 N N . THR A 1 108 ? -3.188 7.359 14.617 1 97.81 108 THR A N 1
ATOM 869 C CA . THR A 1 108 ? -4.492 7.75 14.094 1 97.81 108 THR A CA 1
ATOM 870 C C . THR A 1 108 ? -4.344 8.758 12.961 1 97.81 108 THR A C 1
ATOM 872 O O . THR A 1 108 ? -3.334 9.461 12.875 1 97.81 108 THR A O 1
ATOM 875 N N . PRO A 1 109 ? -5.391 8.836 12.156 1 98.19 109 PRO A N 1
ATOM 876 C CA . PRO A 1 109 ? -5.336 9.836 11.086 1 98.19 109 PRO A CA 1
ATOM 877 C C . PRO A 1 109 ? -5.156 11.258 11.609 1 98.19 109 PRO A C 1
ATOM 879 O O . PRO A 1 109 ? -4.441 12.062 11.008 1 98.19 109 PRO A O 1
ATOM 882 N N . TRP A 1 110 ? -5.793 11.547 12.688 1 98.56 110 TRP A N 1
ATOM 883 C CA . TRP A 1 110 ? -5.648 12.859 13.297 1 98.56 110 TRP A CA 1
ATOM 884 C C . TRP A 1 110 ? -4.199 13.117 13.703 1 98.56 110 TRP A C 1
ATOM 886 O O . TRP A 1 110 ? -3.658 14.195 13.438 1 98.56 110 TRP A O 1
ATOM 896 N N . GLN A 1 111 ? -3.615 12.172 14.375 1 98.44 111 GLN A N 1
ATOM 897 C CA . GLN A 1 111 ? -2.213 12.305 14.758 1 98.44 111 GLN A CA 1
ATOM 898 C C . GLN A 1 111 ? -1.326 12.5 13.531 1 98.44 111 GLN A C 1
ATOM 900 O O . GLN A 1 111 ? -0.385 13.297 13.555 1 98.44 111 GLN A O 1
ATOM 905 N N . LEU A 1 112 ? -1.576 11.734 12.445 1 98.38 112 LEU A N 1
ATOM 906 C CA . LEU A 1 112 ? -0.825 11.883 11.203 1 98.38 112 LEU A CA 1
ATOM 907 C C . LEU A 1 112 ? -0.994 13.289 10.633 1 98.38 112 LEU A C 1
ATOM 909 O O . LEU A 1 112 ? -0.021 13.906 10.195 1 98.38 112 LEU A O 1
ATOM 913 N N . TYR A 1 113 ? -2.209 13.766 10.617 1 98.44 113 TYR A N 1
ATOM 914 C CA . TYR A 1 113 ? -2.498 15.117 10.156 1 98.44 113 TYR A CA 1
ATOM 915 C C . TYR A 1 113 ? -1.665 16.141 10.914 1 98.44 113 TYR A C 1
ATOM 917 O O . TYR A 1 113 ? -1.011 17 10.305 1 98.44 113 TYR A O 1
ATOM 925 N N . LYS A 1 114 ? -1.733 16.016 12.219 1 97.94 114 LYS A N 1
ATOM 926 C CA . LYS A 1 114 ? -0.976 16.953 13.047 1 97.94 114 LYS A CA 1
ATOM 927 C C . LYS A 1 114 ? 0.519 16.859 12.758 1 97.94 114 LYS A C 1
ATOM 929 O O . LYS A 1 114 ? 1.202 17.875 12.648 1 97.94 114 LYS A O 1
ATOM 934 N N . PHE A 1 115 ? 1.009 15.711 12.672 1 97.38 115 PHE A N 1
ATOM 935 C CA . PHE A 1 115 ? 2.424 15.461 12.414 1 97.38 115 PHE A CA 1
ATOM 936 C C . PHE A 1 115 ? 2.859 16.125 11.109 1 97.38 115 PHE A C 1
ATOM 938 O O . PHE A 1 115 ? 3.867 16.828 11.07 1 97.38 115 PHE A O 1
ATOM 945 N N . LEU A 1 116 ? 2.066 15.891 10.055 1 96.56 116 LEU A N 1
ATOM 946 C CA . LEU A 1 116 ? 2.402 16.406 8.734 1 96.56 116 LEU A CA 1
ATOM 947 C C . LEU A 1 116 ? 2.324 17.938 8.711 1 96.56 116 LEU A C 1
ATOM 949 O O . LEU A 1 116 ? 3.174 18.594 8.117 1 96.56 116 LEU A O 1
ATOM 953 N N . LYS A 1 117 ? 1.31 18.438 9.328 1 95.56 117 LYS A N 1
ATOM 954 C CA . LYS A 1 117 ? 1.165 19.891 9.383 1 95.56 117 LYS A CA 1
ATOM 955 C C . LYS A 1 117 ? 2.336 20.531 10.117 1 95.56 117 LYS A C 1
ATOM 957 O O . LYS A 1 117 ? 2.816 21.594 9.719 1 95.56 117 LYS A O 1
ATOM 962 N N . TYR A 1 118 ? 2.723 19.844 11.156 1 91.94 118 TYR A N 1
ATOM 963 C CA . TYR A 1 118 ? 3.861 20.344 11.922 1 91.94 118 TYR A CA 1
ATOM 964 C C . TYR A 1 118 ? 5.129 20.344 11.078 1 91.94 118 TYR A C 1
ATOM 966 O O . TYR A 1 118 ? 5.898 21.297 11.094 1 91.94 118 TYR A O 1
ATOM 974 N N . GLN A 1 119 ? 5.398 19.359 10.289 1 87.19 119 GLN A N 1
ATOM 975 C CA . GLN A 1 119 ? 6.594 19.219 9.469 1 87.19 119 GLN A CA 1
ATOM 976 C C . GLN A 1 119 ? 6.594 20.219 8.32 1 87.19 119 GLN A C 1
ATOM 978 O O . GLN A 1 119 ? 7.656 20.672 7.879 1 87.19 119 GLN A O 1
ATOM 983 N N . GLU A 1 120 ? 5.469 20.453 7.789 1 82.94 120 GLU A N 1
ATOM 984 C CA . GLU A 1 120 ? 5.387 21.375 6.66 1 82.94 120 GLU A CA 1
ATOM 985 C C . GLU A 1 120 ? 5.492 22.828 7.125 1 82.94 120 GLU A C 1
ATOM 987 O O . GLU A 1 120 ? 5.828 23.719 6.34 1 82.94 120 GLU A O 1
ATOM 992 N N . LYS A 1 121 ? 5.188 23.078 8.352 1 75.69 121 LYS A N 1
ATOM 993 C CA . LYS A 1 121 ? 5.355 24.422 8.906 1 75.69 121 LYS A CA 1
ATOM 994 C C . LYS A 1 121 ? 6.812 24.672 9.273 1 75.69 121 LYS A C 1
ATOM 996 O O . LYS A 1 121 ? 7.234 25.828 9.367 1 75.69 121 LYS A O 1
ATOM 1001 N N . MET A 1 122 ? 7.504 23.688 9.602 1 63.41 122 MET A N 1
ATOM 1002 C CA . MET A 1 122 ? 8.922 23.891 9.891 1 63.41 122 MET A CA 1
ATOM 1003 C C . MET A 1 122 ? 9.695 24.219 8.617 1 63.41 122 MET A C 1
ATOM 1005 O O . MET A 1 122 ? 9.57 23.531 7.605 1 63.41 122 MET A O 1
ATOM 1009 N N . PRO A 1 123 ? 10.336 25.422 8.562 1 54.66 123 PRO A N 1
ATOM 1010 C CA . PRO A 1 123 ? 11.117 25.859 7.395 1 54.66 123 PRO A CA 1
ATOM 1011 C C . PRO A 1 123 ? 12.227 24.875 7.035 1 54.66 123 PRO A C 1
ATOM 1013 O O . PRO A 1 123 ? 12.719 24.156 7.902 1 54.66 123 PRO A O 1
ATOM 1016 N N . MET B 1 1 ? -13.945 -13.25 -23.516 1 45.25 1 MET B N 1
ATOM 1017 C CA . MET B 1 1 ? -12.484 -13.336 -23.531 1 45.25 1 MET B CA 1
ATOM 1018 C C . MET B 1 1 ? -11.898 -13.055 -22.156 1 45.25 1 MET B C 1
ATOM 1020 O O . MET B 1 1 ? -12.359 -12.148 -21.453 1 45.25 1 MET B O 1
ATOM 1024 N N . MET B 1 2 ? -11.234 -14.086 -21.562 1 63.31 2 MET B N 1
ATOM 1025 C CA . MET B 1 2 ? -10.711 -13.961 -20.203 1 63.31 2 MET B CA 1
ATOM 1026 C C . MET B 1 2 ? -9.836 -12.719 -20.078 1 63.31 2 MET B C 1
ATOM 1028 O O . MET B 1 2 ? -9.109 -12.367 -21 1 63.31 2 MET B O 1
ATOM 1032 N N . ARG B 1 3 ? -10.18 -11.766 -19.359 1 71.25 3 ARG B N 1
ATOM 1033 C CA . ARG B 1 3 ? -9.422 -10.531 -19.141 1 71.25 3 ARG B CA 1
ATOM 1034 C C . ARG B 1 3 ? -7.938 -10.828 -18.984 1 71.25 3 ARG B C 1
ATOM 1036 O O . ARG B 1 3 ? -7.555 -11.766 -18.281 1 71.25 3 ARG B O 1
ATOM 1043 N N . PRO B 1 4 ? -7.145 -10.273 -19.938 1 81.81 4 PRO B N 1
ATOM 1044 C CA . PRO B 1 4 ? -5.703 -10.492 -19.781 1 81.81 4 PRO B CA 1
ATOM 1045 C C . PRO B 1 4 ? -5.195 -10.125 -18.391 1 81.81 4 PRO B C 1
ATOM 1047 O O . PRO B 1 4 ? -5.773 -9.258 -17.719 1 81.81 4 PRO B O 1
ATOM 1050 N N . PRO B 1 5 ? -4.211 -10.891 -17.938 1 87.44 5 PRO B N 1
ATOM 1051 C CA . PRO B 1 5 ? -3.631 -10.523 -16.641 1 87.44 5 PRO B CA 1
ATOM 1052 C C . PRO B 1 5 ? -3.168 -9.07 -16.594 1 87.44 5 PRO B C 1
ATOM 1054 O O . PRO B 1 5 ? -2.609 -8.562 -17.578 1 87.44 5 PRO B O 1
ATOM 1057 N N . ASP B 1 6 ? -3.492 -8.422 -15.523 1 93.19 6 ASP B N 1
ATOM 1058 C CA . ASP B 1 6 ? -3.111 -7.02 -15.375 1 93.19 6 ASP B CA 1
ATOM 1059 C C . ASP B 1 6 ? -2.326 -6.789 -14.086 1 93.19 6 ASP B C 1
ATOM 1061 O O . ASP B 1 6 ? -2.129 -5.648 -13.672 1 93.19 6 ASP B O 1
ATOM 1065 N N . VAL B 1 7 ? -1.981 -7.902 -13.484 1 97.44 7 VAL B N 1
ATOM 1066 C CA . VAL B 1 7 ? -1.159 -7.801 -12.281 1 97.44 7 VAL B CA 1
ATOM 1067 C C . VAL B 1 7 ? -0.017 -8.812 -12.352 1 97.44 7 VAL B C 1
ATOM 1069 O O . VAL B 1 7 ? -0.217 -9.953 -12.766 1 97.44 7 VAL B O 1
ATOM 1072 N N . LEU B 1 8 ? 1.131 -8.359 -12.031 1 98.25 8 LEU B N 1
ATOM 1073 C CA . LEU B 1 8 ? 2.275 -9.227 -11.766 1 98.25 8 LEU B CA 1
ATOM 1074 C C . LEU B 1 8 ? 2.629 -9.227 -10.281 1 98.25 8 LEU B C 1
ATOM 1076 O O . LEU B 1 8 ? 2.826 -8.164 -9.688 1 98.25 8 LEU B O 1
ATOM 1080 N N . VAL B 1 9 ? 2.598 -10.414 -9.703 1 98.75 9 VAL B N 1
ATOM 1081 C CA . VAL B 1 9 ? 3.086 -10.547 -8.328 1 98.75 9 VAL B CA 1
ATOM 1082 C C . VAL B 1 9 ? 4.484 -11.164 -8.344 1 98.75 9 VAL B C 1
ATOM 1084 O O . VAL B 1 9 ? 4.68 -12.266 -8.859 1 98.75 9 VAL B O 1
ATOM 1087 N N . GLY B 1 10 ? 5.461 -10.438 -7.785 1 98.62 10 GLY B N 1
ATOM 1088 C CA . GLY B 1 10 ? 6.832 -10.914 -7.707 1 98.62 10 GLY B CA 1
ATOM 1089 C C . GLY B 1 10 ? 7.191 -11.469 -6.344 1 98.62 10 GLY B C 1
ATOM 1090 O O . GLY B 1 10 ? 6.773 -10.938 -5.316 1 98.62 10 GLY B O 1
ATOM 1091 N N . PHE B 1 11 ? 7.98 -12.547 -6.348 1 98.69 11 PHE B N 1
ATOM 1092 C CA . PHE B 1 11 ? 8.477 -13.188 -5.137 1 98.69 11 PHE B CA 1
ATOM 1093 C C . PHE B 1 11 ? 10 -13.203 -5.109 1 98.69 11 PHE B C 1
ATOM 1095 O O . PHE B 1 11 ? 10.633 -13.625 -6.074 1 98.69 11 PHE B O 1
ATOM 1102 N N . VAL B 1 12 ? 10.516 -12.75 -4.027 1 97.75 12 VAL B N 1
ATOM 1103 C CA . VAL B 1 12 ? 11.953 -12.531 -3.906 1 97.75 12 VAL B CA 1
ATOM 1104 C C . VAL B 1 12 ? 12.5 -13.344 -2.738 1 97.75 12 VAL B C 1
ATOM 1106 O O . VAL B 1 12 ? 11.859 -13.453 -1.693 1 97.75 12 VAL B O 1
ATOM 1109 N N . GLY B 1 13 ? 13.68 -13.898 -2.883 1 95.44 13 GLY B N 1
ATOM 1110 C CA . GLY B 1 13 ? 14.273 -14.742 -1.862 1 95.44 13 GLY B CA 1
ATOM 1111 C C . GLY B 1 13 ? 15.234 -14.008 -0.955 1 95.44 13 GLY B C 1
ATOM 1112 O O . GLY B 1 13 ? 15.531 -14.461 0.152 1 95.44 13 GLY B O 1
ATOM 1113 N N . HIS B 1 14 ? 15.688 -12.852 -1.436 1 90.75 14 HIS B N 1
ATOM 1114 C CA . HIS B 1 14 ? 16.672 -12.117 -0.65 1 90.75 14 HIS B CA 1
ATOM 1115 C C . HIS B 1 14 ? 16.016 -11.297 0.445 1 90.75 14 HIS B C 1
ATOM 1117 O O . HIS B 1 14 ? 14.883 -10.82 0.273 1 90.75 14 HIS B O 1
ATOM 1123 N N . THR B 1 15 ? 16.688 -11.258 1.64 1 87.44 15 THR B N 1
ATOM 1124 C CA . THR B 1 15 ? 16.156 -10.508 2.77 1 87.44 15 THR B CA 1
ATOM 1125 C C . THR B 1 15 ? 17.281 -9.836 3.549 1 87.44 15 THR B C 1
ATOM 1127 O O . THR B 1 15 ? 18.406 -10.32 3.564 1 87.44 15 THR B O 1
ATOM 1130 N N . ASP B 1 16 ? 16.875 -8.734 4.09 1 83.31 16 ASP B N 1
ATOM 1131 C CA . ASP B 1 16 ? 17.797 -8.055 5.008 1 83.31 16 ASP B CA 1
ATOM 1132 C C . ASP B 1 16 ? 17.453 -8.391 6.461 1 83.31 16 ASP B C 1
ATOM 1134 O O . ASP B 1 16 ? 18.219 -8.07 7.367 1 83.31 16 ASP B O 1
ATOM 1138 N N . LEU B 1 17 ? 16.406 -9.039 6.684 1 87.75 17 LEU B N 1
ATOM 1139 C CA . LEU B 1 17 ? 15.953 -9.367 8.031 1 87.75 17 LEU B CA 1
ATOM 1140 C C . LEU B 1 17 ? 16.219 -10.836 8.352 1 87.75 17 LEU B C 1
ATOM 1142 O O . LEU B 1 17 ? 15.734 -11.727 7.66 1 87.75 17 LEU B O 1
ATOM 1146 N N . TRP B 1 18 ? 16.891 -11.094 9.43 1 89.56 18 TRP B N 1
ATOM 1147 C CA . TRP B 1 18 ? 17.391 -12.43 9.742 1 89.56 18 TRP B CA 1
ATOM 1148 C C . TRP B 1 18 ? 16.234 -13.383 10.031 1 89.56 18 TRP B C 1
ATOM 1150 O O . TRP B 1 18 ? 16.297 -14.57 9.688 1 89.56 18 TRP B O 1
ATOM 1160 N N . TRP B 1 19 ? 15.227 -12.898 10.742 1 89.81 19 TRP B N 1
ATOM 1161 C CA . TRP B 1 19 ? 14.141 -13.789 11.125 1 89.81 19 TRP B CA 1
ATOM 1162 C C . TRP B 1 19 ? 13.336 -14.219 9.898 1 89.81 19 TRP B C 1
ATOM 1164 O O . TRP B 1 19 ? 12.641 -15.234 9.93 1 89.81 19 TRP B O 1
ATOM 1174 N N . LEU B 1 20 ? 13.383 -13.5 8.781 1 92 20 LEU B N 1
ATOM 1175 C CA . LEU B 1 20 ? 12.703 -13.883 7.547 1 92 20 LEU B CA 1
ATOM 1176 C C . LEU B 1 20 ? 13.43 -15.039 6.863 1 92 20 LEU B C 1
ATOM 1178 O O . LEU B 1 20 ? 12.883 -15.664 5.953 1 92 20 LEU B O 1
ATOM 1182 N N . ARG B 1 21 ? 14.594 -15.359 7.254 1 92.81 21 ARG B N 1
ATOM 1183 C CA . ARG B 1 21 ? 15.336 -16.484 6.707 1 92.81 21 ARG B CA 1
ATOM 1184 C C . ARG B 1 21 ? 14.664 -17.812 7.062 1 92.81 21 ARG B C 1
ATOM 1186 O O . ARG B 1 21 ? 14.969 -18.844 6.469 1 92.81 21 ARG B O 1
ATOM 1193 N N . LEU B 1 22 ? 13.781 -17.75 8.039 1 94.5 22 LEU B N 1
ATOM 1194 C CA . LEU B 1 22 ? 13.055 -18.953 8.43 1 94.5 22 LEU B CA 1
ATOM 1195 C C . LEU B 1 22 ? 11.969 -19.281 7.414 1 94.5 22 LEU B C 1
ATOM 1197 O O . LEU B 1 22 ? 11.43 -20.391 7.406 1 94.5 22 LEU B O 1
ATOM 1201 N N . LEU B 1 23 ? 11.672 -18.328 6.574 1 95.62 23 LEU B N 1
ATOM 1202 C CA . LEU B 1 23 ? 10.672 -18.562 5.543 1 95.62 23 LEU B CA 1
ATOM 1203 C C . LEU B 1 23 ? 11.258 -19.375 4.391 1 95.62 23 LEU B C 1
ATOM 1205 O O . LEU B 1 23 ? 12.484 -19.516 4.281 1 95.62 23 LEU B O 1
ATOM 1209 N N . ARG B 1 24 ? 10.383 -19.953 3.547 1 96.56 24 ARG B N 1
ATOM 1210 C CA . ARG B 1 24 ? 10.797 -20.797 2.428 1 96.56 24 ARG B CA 1
ATOM 1211 C C . ARG B 1 24 ? 11.781 -20.062 1.524 1 96.56 24 ARG B C 1
ATOM 1213 O O . ARG B 1 24 ? 11.531 -18.922 1.12 1 96.56 24 ARG B O 1
ATOM 1220 N N . PRO B 1 25 ? 12.93 -20.75 1.198 1 95.56 25 PRO B N 1
ATOM 1221 C CA . PRO B 1 25 ? 13.859 -20.125 0.253 1 95.56 25 PRO B CA 1
ATOM 1222 C C . PRO B 1 25 ? 13.188 -19.734 -1.059 1 95.56 25 PRO B C 1
ATOM 1224 O O . PRO B 1 25 ? 12.359 -20.484 -1.584 1 95.56 25 PRO B O 1
ATOM 1227 N N . GLY B 1 26 ? 13.5 -18.484 -1.512 1 96 26 GLY B N 1
ATOM 1228 C CA . GLY B 1 26 ? 12.906 -18 -2.742 1 96 26 GLY B CA 1
ATOM 1229 C C . GLY B 1 26 ? 11.656 -17.172 -2.51 1 96 26 GLY B C 1
ATOM 1230 O O . GLY B 1 26 ? 11.195 -16.469 -3.408 1 96 26 GLY B O 1
ATOM 1231 N N . PHE B 1 27 ? 11.125 -17.297 -1.284 1 97.81 27 PHE B N 1
ATOM 1232 C CA . PHE B 1 27 ? 9.836 -16.672 -1.004 1 97.81 27 PHE B CA 1
ATOM 1233 C C . PHE B 1 27 ? 9.867 -15.938 0.325 1 97.81 27 PHE B C 1
ATOM 1235 O O . PHE B 1 27 ? 9.086 -16.234 1.228 1 97.81 27 PHE B O 1
ATOM 1242 N N . ARG B 1 28 ? 10.664 -14.898 0.402 1 97.44 28 ARG B N 1
ATOM 1243 C CA . ARG B 1 28 ? 10.828 -14.164 1.655 1 97.44 28 ARG B CA 1
ATOM 1244 C C . ARG B 1 28 ? 10.211 -12.773 1.565 1 97.44 28 ARG B C 1
ATOM 1246 O O . ARG B 1 28 ? 10.078 -12.078 2.576 1 97.44 28 ARG B O 1
ATOM 1253 N N . HIS B 1 29 ? 9.883 -12.367 0.395 1 97.12 29 HIS B N 1
ATOM 1254 C CA . HIS B 1 29 ? 9.258 -11.078 0.107 1 97.12 29 HIS B CA 1
ATOM 1255 C C . HIS B 1 29 ? 8.391 -11.156 -1.145 1 97.12 29 HIS B C 1
ATOM 1257 O O . HIS B 1 29 ? 8.578 -12.039 -1.984 1 97.12 29 HIS B O 1
ATOM 1263 N N . CYS B 1 30 ? 7.414 -10.336 -1.198 1 98.44 30 CYS B N 1
ATOM 1264 C CA . CYS B 1 30 ? 6.605 -10.242 -2.406 1 98.44 30 CYS B CA 1
ATOM 1265 C C . CYS B 1 30 ? 6.164 -8.805 -2.658 1 98.44 30 CYS B C 1
ATOM 1267 O O . CYS B 1 30 ? 6.129 -7.992 -1.733 1 98.44 30 CYS B O 1
ATOM 1269 N N . PHE B 1 31 ? 5.93 -8.484 -3.869 1 98.5 31 PHE B N 1
ATOM 1270 C CA . PHE B 1 31 ? 5.445 -7.18 -4.305 1 98.5 31 PHE B CA 1
ATOM 1271 C C . PHE B 1 31 ? 4.508 -7.32 -5.5 1 98.5 31 PHE B C 1
ATOM 1273 O O . PHE B 1 31 ? 4.355 -8.414 -6.047 1 98.5 31 PHE B O 1
ATOM 1280 N N . ALA B 1 32 ? 3.824 -6.23 -5.852 1 98.62 32 ALA B N 1
ATOM 1281 C CA . ALA B 1 32 ? 2.855 -6.273 -6.945 1 98.62 32 ALA B CA 1
ATOM 1282 C C . ALA B 1 32 ? 3.117 -5.156 -7.953 1 98.62 32 ALA B C 1
ATOM 1284 O O . ALA B 1 32 ? 3.512 -4.051 -7.574 1 98.62 32 ALA B O 1
ATOM 1285 N N . ALA B 1 33 ? 2.971 -5.457 -9.188 1 98.31 33 ALA B N 1
ATOM 1286 C CA . ALA B 1 33 ? 2.9 -4.5 -10.289 1 98.31 33 ALA B CA 1
ATOM 1287 C C . ALA B 1 33 ? 1.537 -4.551 -10.969 1 98.31 33 ALA B C 1
ATOM 1289 O O . ALA B 1 33 ? 1.128 -5.598 -11.477 1 98.31 33 ALA B O 1
ATOM 1290 N N . ILE B 1 34 ? 0.881 -3.439 -10.992 1 97.5 34 ILE B N 1
ATOM 1291 C CA . ILE B 1 34 ? -0.463 -3.365 -11.555 1 97.5 34 ILE B CA 1
ATOM 1292 C C . ILE B 1 34 ? -0.441 -2.541 -12.836 1 97.5 34 ILE B C 1
ATOM 1294 O O . ILE B 1 34 ? 0.024 -1.398 -12.836 1 97.5 34 ILE B O 1
ATOM 1298 N N . ARG B 1 35 ? -0.952 -3.094 -13.867 1 95.62 35 ARG B N 1
ATOM 1299 C CA . ARG B 1 35 ? -0.963 -2.43 -15.164 1 95.62 35 ARG B CA 1
ATOM 1300 C C . ARG B 1 35 ? -2.018 -1.328 -15.203 1 95.62 35 ARG B C 1
ATOM 1302 O O . ARG B 1 35 ? -3.172 -1.551 -14.828 1 95.62 35 ARG B O 1
ATOM 1309 N N . GLN B 1 36 ? -1.605 -0.193 -15.508 1 93.69 36 GLN B N 1
ATOM 1310 C CA . GLN B 1 36 ? -2.461 0.961 -15.766 1 93.69 36 GLN B CA 1
ATOM 1311 C C . GLN B 1 36 ? -2.189 1.555 -17.141 1 93.69 36 GLN B C 1
ATOM 1313 O O . GLN B 1 36 ? -1.348 2.443 -17.281 1 93.69 36 GLN B O 1
ATOM 1318 N N . GLY B 1 37 ? -3.051 1.048 -18.188 1 90.62 37 GLY B N 1
ATOM 1319 C CA . GLY B 1 37 ? -2.736 1.442 -19.547 1 90.62 37 GLY B CA 1
ATOM 1320 C C . GLY B 1 37 ? -1.357 0.998 -19.984 1 90.62 37 GLY B C 1
ATOM 1321 O O . GLY B 1 37 ? -1.023 -0.186 -19.906 1 90.62 37 GLY B O 1
ATOM 1322 N N . PRO B 1 38 ? -0.556 2.004 -20.422 1 89.56 38 PRO B N 1
ATOM 1323 C CA . PRO B 1 38 ? 0.761 1.645 -20.953 1 89.56 38 PRO B CA 1
ATOM 1324 C C . PRO B 1 38 ? 1.816 1.488 -19.875 1 89.56 38 PRO B C 1
ATOM 1326 O O . PRO B 1 38 ? 2.961 1.129 -20.156 1 89.56 38 PRO B O 1
ATOM 1329 N N . VAL B 1 39 ? 1.405 1.797 -18.641 1 93.62 39 VAL B N 1
ATOM 1330 C CA . VAL B 1 39 ? 2.424 1.768 -17.594 1 93.62 39 VAL B CA 1
ATOM 1331 C C . VA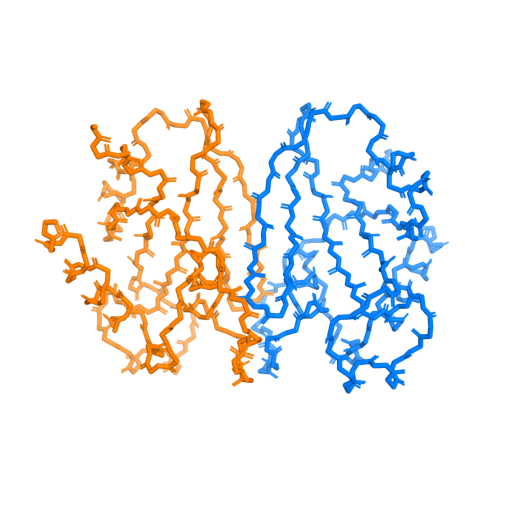L B 1 39 ? 2.053 0.731 -16.547 1 93.62 39 VAL B C 1
ATOM 1333 O O . VAL B 1 39 ? 0.917 0.248 -16.5 1 93.62 39 VAL B O 1
ATOM 1336 N N . TRP B 1 40 ? 3.082 0.371 -15.781 1 96.69 40 TRP B N 1
ATOM 1337 C CA . TRP B 1 40 ? 2.906 -0.453 -14.594 1 96.69 40 TRP B CA 1
ATOM 1338 C C . TRP B 1 40 ? 3.111 0.371 -13.328 1 96.69 40 TRP B C 1
ATOM 1340 O O . TRP B 1 40 ? 4.031 1.191 -13.258 1 96.69 40 TRP B O 1
ATOM 1350 N N . VAL B 1 41 ? 2.25 0.275 -12.398 1 97.75 41 VAL B N 1
ATOM 1351 C CA . VAL B 1 41 ? 2.473 0.822 -11.062 1 97.75 41 VAL B CA 1
ATOM 1352 C C . VAL B 1 41 ? 2.957 -0.282 -10.125 1 97.75 41 VAL B C 1
ATOM 1354 O O . VAL B 1 41 ? 2.225 -1.232 -9.844 1 97.75 41 VAL B O 1
ATOM 1357 N N . VAL B 1 42 ? 4.195 -0.113 -9.688 1 98.12 42 VAL B N 1
ATOM 1358 C CA . VAL B 1 42 ? 4.809 -1.106 -8.812 1 98.12 42 VAL B CA 1
ATOM 1359 C C . VAL B 1 42 ? 4.66 -0.67 -7.355 1 98.12 42 VAL B C 1
ATOM 1361 O O . VAL B 1 42 ? 5 0.463 -7 1 98.12 42 VAL B O 1
ATOM 1364 N N . ILE B 1 43 ? 4.078 -1.5 -6.523 1 98.06 43 ILE B N 1
ATOM 1365 C CA . ILE B 1 43 ? 3.994 -1.315 -5.078 1 98.06 43 ILE B CA 1
ATOM 1366 C C . ILE B 1 43 ? 4.82 -2.387 -4.371 1 98.06 43 ILE B C 1
ATOM 1368 O O . ILE B 1 43 ? 4.504 -3.576 -4.449 1 98.06 43 ILE B O 1
ATOM 1372 N N . ASP B 1 44 ? 5.852 -1.952 -3.729 1 97.5 44 ASP B N 1
ATOM 1373 C CA . ASP B 1 44 ? 6.805 -2.838 -3.068 1 97.5 44 ASP B CA 1
ATOM 1374 C C . ASP B 1 44 ? 6.855 -2.572 -1.566 1 97.5 44 ASP B C 1
ATOM 1376 O O . ASP B 1 44 ? 7.641 -1.743 -1.103 1 97.5 44 ASP B O 1
ATOM 1380 N N . PRO B 1 45 ? 6.027 -3.316 -0.833 1 96.5 45 PRO B N 1
ATOM 1381 C CA . PRO B 1 45 ? 5.957 -3.109 0.616 1 96.5 45 PRO B CA 1
ATOM 1382 C C . PRO B 1 45 ? 7.117 -3.758 1.361 1 96.5 45 PRO B C 1
ATOM 1384 O O . PRO B 1 45 ? 6.973 -4.852 1.913 1 96.5 45 PRO B O 1
ATOM 1387 N N . MET B 1 46 ? 8.156 -3.016 1.466 1 93 46 MET B N 1
ATOM 1388 C CA . MET B 1 46 ? 9.344 -3.502 2.164 1 93 46 MET B CA 1
ATOM 1389 C C . MET B 1 46 ? 9.18 -3.367 3.674 1 93 46 MET B C 1
ATOM 1391 O O . MET B 1 46 ? 8.164 -2.857 4.148 1 93 46 MET B O 1
ATOM 1395 N N . SER B 1 47 ? 10.148 -3.809 4.449 1 87 47 SER B N 1
ATOM 1396 C CA . SER B 1 47 ? 10.07 -3.816 5.906 1 87 47 SER B CA 1
ATOM 1397 C C . SER B 1 47 ? 10.18 -2.406 6.477 1 87 47 SER B C 1
ATOM 1399 O O . SER B 1 47 ? 9.656 -2.121 7.555 1 87 47 SER B O 1
ATOM 1401 N N . HIS B 1 48 ? 10.812 -1.576 5.793 1 85.38 48 HIS B N 1
ATOM 1402 C CA . HIS B 1 48 ? 11.102 -0.261 6.355 1 85.38 48 HIS B CA 1
ATOM 1403 C C . HIS B 1 48 ? 10.273 0.822 5.676 1 85.38 48 HIS B C 1
ATOM 1405 O O . HIS B 1 48 ? 10.102 1.915 6.219 1 85.38 48 HIS B O 1
ATOM 1411 N N . HIS B 1 49 ? 9.82 0.513 4.52 1 91.62 49 HIS B N 1
ATOM 1412 C CA . HIS B 1 49 ? 9.016 1.466 3.762 1 91.62 49 HIS B CA 1
ATOM 1413 C C . HIS B 1 49 ? 8.359 0.798 2.561 1 91.62 49 HIS B C 1
ATOM 1415 O O . HIS B 1 49 ? 8.703 -0.332 2.205 1 91.62 49 HIS B O 1
ATOM 1421 N N . THR B 1 50 ? 7.371 1.469 2 1 95.44 50 THR B N 1
ATOM 1422 C CA . THR B 1 50 ? 6.75 1.014 0.761 1 95.44 50 THR B CA 1
ATOM 1423 C C . THR B 1 50 ? 7.238 1.842 -0.424 1 95.44 50 THR B C 1
ATOM 1425 O O . THR B 1 50 ? 7.043 3.059 -0.461 1 95.44 50 THR B O 1
ATOM 1428 N N . LEU B 1 51 ? 7.883 1.143 -1.316 1 95.62 51 LEU B N 1
ATOM 1429 C CA . LEU B 1 51 ? 8.328 1.801 -2.541 1 95.62 51 LEU B CA 1
ATOM 1430 C C . LEU B 1 51 ? 7.23 1.763 -3.604 1 95.62 51 LEU B C 1
ATOM 1432 O O . LEU B 1 51 ? 6.641 0.71 -3.855 1 95.62 51 LEU B O 1
ATOM 1436 N N . MET B 1 52 ? 6.863 2.92 -4.113 1 96.56 52 MET B N 1
ATOM 1437 C CA . MET B 1 52 ? 5.945 3.061 -5.238 1 96.56 52 MET B CA 1
ATOM 1438 C C . MET B 1 52 ? 6.656 3.664 -6.445 1 96.56 52 MET B C 1
ATOM 1440 O O . MET B 1 52 ? 7.34 4.68 -6.324 1 96.56 52 MET B O 1
ATOM 1444 N N . ARG B 1 53 ? 6.547 3.027 -7.609 1 94.88 53 ARG B N 1
ATOM 1445 C CA . ARG B 1 53 ? 7.148 3.564 -8.82 1 94.88 53 ARG B CA 1
ATOM 1446 C C . ARG B 1 53 ? 6.293 3.248 -10.047 1 94.88 53 ARG B C 1
ATOM 1448 O O . ARG B 1 53 ? 5.547 2.268 -10.047 1 94.88 53 ARG B O 1
ATOM 1455 N N . VAL B 1 54 ? 6.438 4.027 -10.992 1 96.44 54 VAL B N 1
ATOM 1456 C CA . VAL B 1 54 ? 5.816 3.801 -12.297 1 96.44 54 VAL B CA 1
ATOM 1457 C C . VAL B 1 54 ? 6.859 3.287 -13.281 1 96.44 54 VAL B C 1
ATOM 1459 O O . VAL B 1 54 ? 7.926 3.883 -13.438 1 96.44 54 VAL B O 1
ATOM 1462 N N . GLU B 1 55 ? 6.547 2.141 -13.844 1 95.69 55 GLU B N 1
ATOM 1463 C CA . GLU B 1 55 ? 7.438 1.516 -14.812 1 95.69 55 GLU B CA 1
ATOM 1464 C C . GLU B 1 55 ? 6.809 1.482 -16.203 1 95.69 55 GLU B C 1
ATOM 1466 O O . GLU B 1 55 ? 5.641 1.121 -16.344 1 95.69 55 GLU B O 1
ATOM 1471 N N . SER B 1 56 ? 7.562 1.888 -17.234 1 93 56 SER B N 1
ATOM 1472 C CA . SER B 1 56 ? 7.09 1.849 -18.609 1 93 56 SER B CA 1
ATOM 1473 C C . SER B 1 56 ? 7.684 0.667 -19.375 1 93 56 SER B C 1
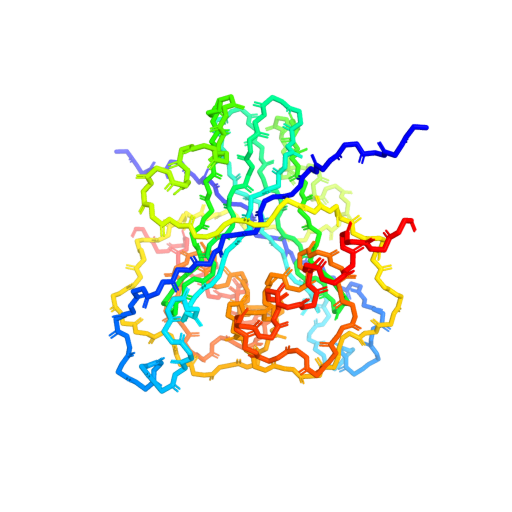ATOM 1475 O O . SER B 1 56 ? 7.453 0.511 -20.578 1 93 56 SER B O 1
ATOM 1477 N N . CYS B 1 57 ? 8.227 -0.254 -18.719 1 90.31 57 CYS B N 1
ATOM 1478 C CA . CYS B 1 57 ? 8.805 -1.428 -19.359 1 90.31 57 CYS B CA 1
ATOM 1479 C C . CYS B 1 57 ? 7.727 -2.266 -20.031 1 90.31 57 CYS B C 1
ATOM 1481 O O . CYS B 1 57 ? 6.77 -2.695 -19.391 1 90.31 57 CYS B O 1
ATOM 1483 N N . PRO B 1 58 ? 7.773 -2.494 -21.391 1 89.31 58 PRO B N 1
ATOM 1484 C CA . PRO B 1 58 ? 6.734 -3.242 -22.109 1 89.31 58 PRO B CA 1
ATOM 1485 C C . PRO B 1 58 ? 6.605 -4.684 -21.625 1 89.31 58 PRO B C 1
ATOM 1487 O O . PRO B 1 58 ? 5.496 -5.211 -21.531 1 89.31 58 PRO B O 1
ATOM 1490 N N . ASP B 1 59 ? 7.75 -5.324 -21.391 1 95.12 59 ASP B N 1
ATOM 1491 C CA . ASP B 1 59 ? 7.695 -6.691 -20.875 1 95.12 59 ASP B CA 1
ATOM 1492 C C . ASP B 1 59 ? 8.266 -6.773 -19.469 1 95.12 59 ASP B C 1
ATOM 1494 O O . ASP B 1 59 ? 9.336 -7.352 -19.266 1 95.12 59 ASP B O 1
ATOM 1498 N N . LEU B 1 60 ? 7.543 -6.254 -18.547 1 96.75 60 LEU B N 1
ATOM 1499 C CA . LEU B 1 60 ? 7.984 -6.148 -17.156 1 96.75 60 LEU B CA 1
ATOM 1500 C C . LEU B 1 60 ? 8.172 -7.531 -16.547 1 96.75 60 LEU B C 1
ATOM 1502 O O . LEU B 1 60 ? 9.062 -7.73 -15.719 1 96.75 60 LEU B O 1
ATOM 1506 N N . MET B 1 61 ? 7.375 -8.445 -16.953 1 96.81 61 MET B N 1
ATOM 1507 C CA . MET B 1 61 ? 7.52 -9.805 -16.438 1 96.81 61 MET B CA 1
ATOM 1508 C C . MET B 1 61 ? 8.883 -10.383 -16.797 1 96.81 61 MET B C 1
ATOM 1510 O O . MET B 1 61 ? 9.586 -10.914 -15.938 1 96.81 61 MET B O 1
ATOM 1514 N N . ALA B 1 62 ? 9.18 -10.312 -18.062 1 97.5 62 ALA B N 1
ATOM 1515 C CA . ALA B 1 62 ? 10.469 -10.82 -18.516 1 97.5 62 ALA B CA 1
ATOM 1516 C C . ALA B 1 62 ? 11.617 -10.141 -17.781 1 97.5 62 ALA B C 1
ATOM 1518 O O . ALA B 1 62 ? 12.617 -10.789 -17.453 1 97.5 62 ALA B O 1
ATOM 1519 N N . PHE B 1 63 ? 11.484 -8.883 -17.625 1 97.62 63 PHE B N 1
ATOM 1520 C CA . PHE B 1 63 ? 12.5 -8.125 -16.891 1 97.62 63 PHE B CA 1
ATOM 1521 C C . PHE B 1 63 ? 12.688 -8.695 -15.492 1 97.62 63 PHE B C 1
ATOM 1523 O O . PHE B 1 63 ? 13.82 -8.961 -15.07 1 97.62 63 PHE B O 1
ATOM 1530 N N . TYR B 1 64 ? 11.633 -8.883 -14.727 1 97.56 64 TYR B N 1
ATOM 1531 C CA . TYR B 1 64 ? 11.719 -9.43 -13.383 1 97.56 64 TYR B CA 1
ATOM 1532 C C . TYR B 1 64 ? 12.312 -10.828 -13.391 1 97.56 64 TYR B C 1
ATOM 1534 O O . TYR B 1 64 ? 13.195 -11.141 -12.602 1 97.56 64 TYR B O 1
ATOM 1542 N N . VAL B 1 65 ? 11.859 -11.625 -14.32 1 97.69 65 VAL B N 1
ATOM 1543 C CA . VAL B 1 65 ? 12.328 -13 -14.414 1 97.69 65 VAL B CA 1
ATOM 1544 C C . VAL B 1 65 ? 13.828 -13.023 -14.695 1 97.69 65 VAL B C 1
ATOM 1546 O O . VAL B 1 65 ? 14.562 -13.836 -14.125 1 97.69 65 VAL B O 1
ATOM 1549 N N . SER B 1 66 ? 14.266 -12.172 -15.555 1 97.06 66 SER B N 1
ATOM 1550 C CA . SER B 1 66 ? 15.68 -12.102 -15.906 1 97.06 66 SER B CA 1
ATOM 1551 C C . SER B 1 66 ? 16.531 -11.727 -14.695 1 97.06 66 SER B C 1
ATOM 1553 O O . SER B 1 66 ? 17.734 -11.953 -14.688 1 97.06 66 SER B O 1
ATOM 1555 N N . ARG B 1 67 ? 15.961 -11.195 -13.742 1 95.81 67 ARG B N 1
ATOM 1556 C CA . ARG B 1 67 ? 16.656 -10.781 -12.531 1 95.81 67 ARG B CA 1
ATOM 1557 C C . ARG B 1 67 ? 16.516 -11.828 -11.43 1 95.81 67 ARG B C 1
ATOM 1559 O O . ARG B 1 67 ? 16.875 -11.578 -10.281 1 95.81 67 ARG B O 1
ATOM 1566 N N . GLY B 1 68 ? 15.891 -12.953 -11.781 1 95.94 68 GLY B N 1
ATOM 1567 C CA . GLY B 1 68 ? 15.797 -14.062 -10.844 1 95.94 68 GLY B CA 1
ATOM 1568 C C . GLY B 1 68 ? 14.578 -13.977 -9.945 1 95.94 68 GLY B C 1
ATOM 1569 O O . GLY B 1 68 ? 14.484 -14.695 -8.945 1 95.94 68 GLY B O 1
ATOM 1570 N N . ILE B 1 69 ? 13.703 -13.117 -10.281 1 97.88 69 ILE B N 1
ATOM 1571 C CA . ILE B 1 69 ? 12.469 -12.969 -9.508 1 97.88 69 ILE B CA 1
ATOM 1572 C C . ILE B 1 69 ? 11.414 -13.945 -10.031 1 97.88 69 ILE B C 1
ATOM 1574 O O . ILE B 1 69 ? 11.242 -14.086 -11.242 1 97.88 69 ILE B O 1
ATOM 1578 N N . THR B 1 70 ? 10.805 -14.703 -9.094 1 98.31 70 THR B N 1
ATOM 1579 C CA . THR B 1 70 ? 9.648 -15.508 -9.461 1 98.31 70 THR B CA 1
ATOM 1580 C C . THR B 1 70 ? 8.406 -14.641 -9.617 1 98.31 70 THR B C 1
ATOM 1582 O O . THR B 1 70 ? 8.109 -13.805 -8.758 1 98.31 70 THR B O 1
ATOM 1585 N N . VAL B 1 71 ? 7.719 -14.812 -10.773 1 98.31 71 VAL B N 1
ATOM 1586 C CA . VAL B 1 71 ? 6.594 -13.922 -11.055 1 98.31 71 VAL B CA 1
ATOM 1587 C C . VAL B 1 71 ? 5.352 -14.758 -11.367 1 98.31 71 VAL B C 1
ATOM 1589 O O . VAL B 1 71 ? 5.43 -15.758 -12.078 1 98.31 71 VAL B O 1
ATOM 1592 N N . VAL B 1 72 ? 4.23 -14.375 -10.797 1 98.06 72 VAL B N 1
ATOM 1593 C CA . VAL B 1 72 ? 2.92 -14.906 -11.164 1 98.06 72 VAL B CA 1
ATOM 1594 C C . VAL B 1 72 ? 2.059 -13.789 -11.75 1 98.06 72 VAL B C 1
ATOM 1596 O O . VAL B 1 72 ? 1.902 -12.734 -11.141 1 98.06 72 VAL B O 1
ATOM 1599 N N . ALA B 1 73 ? 1.596 -14.039 -12.984 1 97 73 ALA B N 1
ATOM 1600 C CA . ALA B 1 73 ? 0.617 -13.133 -13.586 1 97 73 ALA B CA 1
ATOM 1601 C C . ALA B 1 73 ? -0.799 -13.477 -13.133 1 97 73 ALA B C 1
ATOM 1603 O O . ALA B 1 73 ? -1.19 -14.648 -13.133 1 97 73 ALA B O 1
ATOM 1604 N N . THR B 1 74 ? -1.535 -12.5 -12.695 1 96.31 74 THR B N 1
ATOM 1605 C CA . THR B 1 74 ? -2.893 -12.711 -12.211 1 96.31 74 THR B CA 1
ATOM 1606 C C . THR B 1 74 ? -3.77 -11.5 -12.508 1 96.31 74 THR B C 1
ATOM 1608 O O . THR B 1 74 ? -3.41 -10.656 -13.336 1 96.31 74 THR B O 1
ATOM 1611 N N . ARG B 1 75 ? -5.02 -11.492 -11.953 1 94.12 75 ARG B N 1
ATOM 1612 C CA . ARG B 1 75 ? -5.98 -10.422 -12.18 1 94.12 75 ARG B CA 1
ATOM 1613 C C . ARG B 1 75 ? -6.473 -9.836 -10.859 1 94.12 75 ARG B C 1
ATOM 1615 O O . ARG B 1 75 ? -6.508 -10.531 -9.844 1 94.12 75 ARG B O 1
ATOM 1622 N N . LEU B 1 76 ? -6.715 -8.562 -10.953 1 93.5 76 LEU B N 1
ATOM 1623 C CA . LEU B 1 76 ? -7.371 -7.969 -9.789 1 93.5 76 LEU B CA 1
ATOM 1624 C C . LEU B 1 76 ? -8.727 -8.625 -9.539 1 93.5 76 LEU B C 1
ATOM 1626 O O . LEU B 1 76 ? -9.445 -8.953 -10.484 1 93.5 76 LEU B O 1
ATOM 1630 N N . ARG B 1 77 ? -9.031 -8.789 -8.32 1 90.81 77 ARG B N 1
ATOM 1631 C CA . ARG B 1 77 ? -10.352 -9.273 -7.922 1 90.81 77 ARG B CA 1
ATOM 1632 C C . ARG B 1 77 ? -11.242 -8.125 -7.453 1 90.81 77 ARG B C 1
ATOM 1634 O O . ARG B 1 77 ? -10.742 -7.109 -6.969 1 90.81 77 ARG B O 1
ATOM 1641 N N . PRO B 1 78 ? -12.523 -8.398 -7.699 1 87.38 78 PRO B N 1
ATOM 1642 C CA . PRO B 1 78 ? -13.406 -7.395 -7.109 1 87.38 78 PRO B CA 1
ATOM 1643 C C . PRO B 1 78 ? -13.211 -7.242 -5.602 1 87.38 78 PRO B C 1
ATOM 1645 O O . PRO B 1 78 ? -12.984 -8.234 -4.902 1 87.38 78 PRO B O 1
ATOM 1648 N N . PRO B 1 79 ? -13.188 -6.078 -5.191 1 80.81 79 PRO B N 1
ATOM 1649 C CA . PRO B 1 79 ? -12.992 -5.867 -3.756 1 80.81 79 PRO B CA 1
ATOM 1650 C C . PRO B 1 79 ? -14.055 -6.559 -2.908 1 80.81 79 PRO B C 1
ATOM 1652 O O . PRO B 1 79 ? -15.227 -6.582 -3.283 1 80.81 79 PRO B O 1
ATOM 1655 N N . PRO B 1 80 ? -13.555 -7.121 -1.888 1 79 80 PRO B N 1
ATOM 1656 C CA . PRO B 1 80 ? -14.539 -7.695 -0.96 1 79 80 PRO B CA 1
ATOM 1657 C C . PRO B 1 80 ? -15.414 -6.637 -0.3 1 79 80 PRO B C 1
ATOM 1659 O O . PRO B 1 80 ? -15.055 -5.457 -0.279 1 79 80 PRO B O 1
ATOM 1662 N N . HIS B 1 81 ? -16.469 -7.094 0.201 1 78.31 81 HIS B N 1
ATOM 1663 C CA . HIS B 1 81 ? -17.391 -6.148 0.831 1 78.31 81 HIS B CA 1
ATOM 1664 C C . HIS B 1 81 ? -17.266 -6.18 2.35 1 78.31 81 HIS B C 1
ATOM 1666 O O . HIS B 1 81 ? -17.859 -5.359 3.047 1 78.31 81 HIS B O 1
ATOM 1672 N N . ARG B 1 82 ? -16.562 -7.082 2.777 1 80.25 82 ARG B N 1
ATOM 1673 C CA . ARG B 1 82 ? -16.406 -7.18 4.227 1 80.25 82 ARG B CA 1
ATOM 1674 C C . ARG B 1 82 ? -15.023 -6.715 4.656 1 80.25 82 ARG B C 1
ATOM 1676 O O . ARG B 1 82 ? -14.055 -6.871 3.916 1 80.25 82 ARG B O 1
ATOM 1683 N N . PRO B 1 83 ? -15.086 -6.109 5.895 1 78.06 83 PRO B N 1
ATOM 1684 C CA . PRO B 1 83 ? -13.773 -5.684 6.387 1 78.06 83 PRO B CA 1
ATOM 1685 C C . PRO B 1 83 ? -12.781 -6.84 6.508 1 78.06 83 PRO B C 1
ATOM 1687 O O . PRO B 1 83 ? -13.172 -7.957 6.844 1 78.06 83 PRO B O 1
ATOM 1690 N N . ALA B 1 84 ? -11.555 -6.508 6.086 1 74.25 84 ALA B N 1
ATOM 1691 C CA . ALA B 1 84 ? -10.484 -7.492 6.277 1 74.25 84 ALA B CA 1
ATOM 1692 C C . ALA B 1 84 ? -10.188 -7.691 7.762 1 74.25 84 ALA B C 1
ATOM 1694 O O . ALA B 1 84 ? -10.273 -6.746 8.547 1 74.25 84 ALA B O 1
ATOM 1695 N N . PRO B 1 85 ? -9.938 -8.938 8.188 1 76.06 85 PRO B N 1
ATOM 1696 C CA . PRO B 1 85 ? -9.555 -9.148 9.586 1 76.06 85 PRO B CA 1
ATOM 1697 C C . PRO B 1 85 ? -8.297 -8.383 9.977 1 76.06 85 PRO B C 1
ATOM 1699 O O . PRO B 1 85 ? -7.559 -7.91 9.102 1 76.06 85 PRO B O 1
ATOM 1702 N N . TRP B 1 86 ? -8.188 -8.188 11.297 1 80.62 86 TRP B N 1
ATOM 1703 C CA . TRP B 1 86 ? -6.965 -7.57 11.812 1 80.62 86 TRP B CA 1
ATOM 1704 C C . TRP B 1 86 ? -5.742 -8.414 11.469 1 80.62 86 TRP B C 1
ATOM 1706 O O . TRP B 1 86 ? 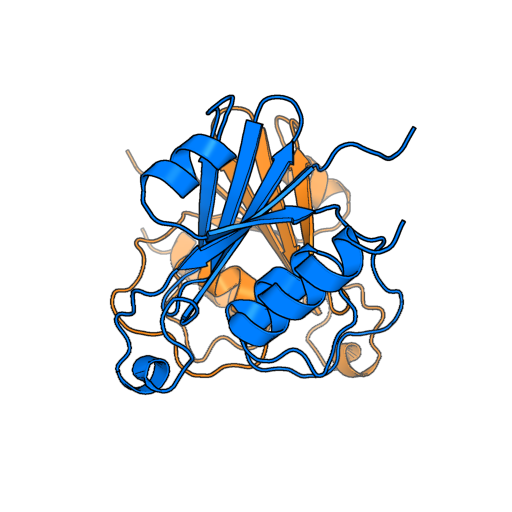-5.754 -9.633 11.641 1 80.62 86 TRP B O 1
ATOM 1716 N N . ARG B 1 87 ? -4.816 -7.836 10.812 1 88.75 87 ARG B N 1
ATOM 1717 C CA . ARG B 1 87 ? -3.568 -8.492 10.422 1 88.75 87 ARG B CA 1
ATOM 1718 C C . ARG B 1 87 ? -2.381 -7.547 10.586 1 88.75 87 ARG B C 1
ATOM 1720 O O . ARG B 1 87 ? -2.535 -6.324 10.5 1 88.75 87 ARG B O 1
ATOM 1727 N N . PRO B 1 88 ? -1.234 -8.195 10.906 1 92 88 PRO B N 1
ATOM 1728 C CA . PRO B 1 88 ? -0.029 -7.367 10.898 1 92 88 PRO B CA 1
ATOM 1729 C C . PRO B 1 88 ? 0.291 -6.805 9.516 1 92 88 PRO B C 1
ATOM 1731 O O . PRO B 1 88 ? -0.079 -7.402 8.5 1 92 88 PRO B O 1
ATOM 1734 N N . TYR B 1 89 ? 0.975 -5.664 9.555 1 93.94 89 TYR B N 1
ATOM 1735 C CA . TYR B 1 89 ? 1.447 -5.117 8.289 1 93.94 89 TYR B CA 1
ATOM 1736 C C . TYR B 1 89 ? 2.611 -5.934 7.738 1 93.94 89 TYR B C 1
ATOM 1738 O O . TYR B 1 89 ? 3.738 -5.824 8.227 1 93.94 89 TYR B O 1
ATOM 1746 N N . THR B 1 90 ? 2.387 -6.773 6.781 1 94.5 90 THR B N 1
ATOM 1747 C CA . THR B 1 90 ? 3.377 -7.578 6.07 1 94.5 90 THR B CA 1
ATOM 1748 C C . THR B 1 90 ? 3.268 -7.363 4.562 1 94.5 90 THR B C 1
ATOM 1750 O O . THR B 1 90 ? 2.268 -6.824 4.078 1 94.5 90 THR B O 1
ATOM 1753 N N . CYS B 1 91 ? 4.32 -7.773 3.9 1 96.25 91 CYS B N 1
ATOM 1754 C CA . CYS B 1 91 ? 4.266 -7.668 2.447 1 96.25 91 CYS B CA 1
ATOM 1755 C C . CYS B 1 91 ? 3.129 -8.508 1.881 1 96.25 91 CYS B C 1
ATOM 1757 O O . CYS B 1 91 ? 2.463 -8.102 0.929 1 96.25 91 CYS B O 1
ATOM 1759 N N . VAL B 1 92 ? 2.842 -9.664 2.461 1 97.19 92 VAL B N 1
ATOM 1760 C CA . VAL B 1 92 ? 1.791 -10.555 1.986 1 97.19 92 VAL B CA 1
ATOM 1761 C C . VAL B 1 92 ? 0.427 -9.898 2.178 1 97.19 92 VAL B C 1
ATOM 1763 O O . VAL B 1 92 ? -0.399 -9.883 1.263 1 97.19 92 VAL B O 1
ATOM 1766 N N . GLU B 1 93 ? 0.22 -9.344 3.35 1 95.94 93 GLU B N 1
ATOM 1767 C CA . GLU B 1 93 ? -1.062 -8.695 3.598 1 95.94 93 GLU B CA 1
ATOM 1768 C C . GLU B 1 93 ? -1.269 -7.512 2.656 1 95.94 93 GLU B C 1
ATOM 1770 O O . GLU B 1 93 ? -2.367 -7.312 2.135 1 95.94 93 GLU B O 1
ATOM 1775 N N . ALA B 1 94 ? -0.214 -6.75 2.465 1 96.56 94 ALA B N 1
ATOM 1776 C CA . ALA B 1 94 ? -0.294 -5.605 1.561 1 96.56 94 ALA B CA 1
ATOM 1777 C C . ALA B 1 94 ? -0.667 -6.047 0.149 1 96.56 94 ALA B C 1
ATOM 1779 O O . ALA B 1 94 ? -1.551 -5.457 -0.479 1 96.56 94 ALA B O 1
ATOM 1780 N N . VAL B 1 95 ? -0.05 -7.027 -0.349 1 97.88 95 VAL B N 1
ATOM 1781 C CA . VAL B 1 95 ? -0.296 -7.512 -1.704 1 97.88 95 VAL B CA 1
ATOM 1782 C C . VAL B 1 95 ? -1.7 -8.102 -1.795 1 97.88 95 VAL B C 1
ATOM 1784 O O . VAL B 1 95 ? -2.424 -7.852 -2.764 1 97.88 95 VAL B O 1
ATOM 1787 N N . LYS B 1 96 ? -2.119 -8.891 -0.801 1 96.5 96 LYS B N 1
ATOM 1788 C CA . LYS B 1 96 ? -3.471 -9.438 -0.799 1 96.5 96 LYS B CA 1
ATOM 1789 C C . LYS B 1 96 ? -4.516 -8.328 -0.874 1 96.5 96 LYS B C 1
ATOM 1791 O O . LYS B 1 96 ? -5.5 -8.445 -1.607 1 96.5 96 LYS B O 1
ATOM 1796 N N . ARG B 1 97 ? -4.312 -7.316 -0.14 1 95.38 97 ARG B N 1
ATOM 1797 C CA . ARG B 1 97 ? -5.273 -6.215 -0.119 1 95.38 97 ARG B CA 1
ATOM 1798 C C . ARG B 1 97 ? -5.293 -5.48 -1.455 1 95.38 97 ARG B C 1
ATOM 1800 O O . ARG B 1 97 ? -6.344 -5.016 -1.897 1 95.38 97 ARG B O 1
ATOM 1807 N N . LEU B 1 98 ? -4.16 -5.344 -2.064 1 96.44 98 LEU B N 1
ATOM 1808 C CA . LEU B 1 98 ? -4.098 -4.742 -3.391 1 96.44 98 LEU B CA 1
ATOM 1809 C C . LEU B 1 98 ? -4.859 -5.586 -4.406 1 96.44 98 LEU B C 1
ATOM 1811 O O . LEU B 1 98 ? -5.52 -5.047 -5.297 1 96.44 98 LEU B O 1
ATOM 1815 N N . LEU B 1 99 ? -4.809 -6.863 -4.211 1 95.5 99 LEU B N 1
ATOM 1816 C CA . LEU B 1 99 ? -5.398 -7.801 -5.16 1 95.5 99 LEU B CA 1
ATOM 1817 C C . LEU B 1 99 ? -6.883 -8 -4.883 1 95.5 99 LEU B C 1
ATOM 1819 O O . LEU B 1 99 ? -7.617 -8.508 -5.73 1 95.5 99 LEU B O 1
ATOM 1823 N N . GLY B 1 100 ? -7.312 -7.637 -3.699 1 92.38 100 GLY B N 1
ATOM 1824 C CA . GLY B 1 100 ? -8.672 -7.941 -3.271 1 92.38 100 GLY B CA 1
ATOM 1825 C C . GLY B 1 100 ? -8.867 -9.398 -2.904 1 92.38 100 GLY B C 1
ATOM 1826 O O . GLY B 1 100 ? -9.914 -9.984 -3.188 1 92.38 100 GLY B O 1
ATOM 1827 N N . LEU B 1 101 ? -7.852 -9.961 -2.375 1 91.06 101 LEU B N 1
ATOM 1828 C CA . LEU B 1 101 ? -7.875 -11.383 -2.07 1 91.06 101 LEU B CA 1
ATOM 1829 C C . LEU B 1 101 ? -8.367 -11.633 -0.649 1 91.06 101 LEU B C 1
ATOM 1831 O O . LEU B 1 101 ? -7.715 -11.234 0.317 1 91.06 101 LEU B O 1
ATOM 1835 N N . PRO B 1 102 ? -9.492 -12.227 -0.527 1 86.19 102 PRO B N 1
ATOM 1836 C CA . PRO B 1 102 ? -9.961 -12.617 0.803 1 86.19 102 PRO B CA 1
ATOM 1837 C C . PRO B 1 102 ? -9.359 -13.9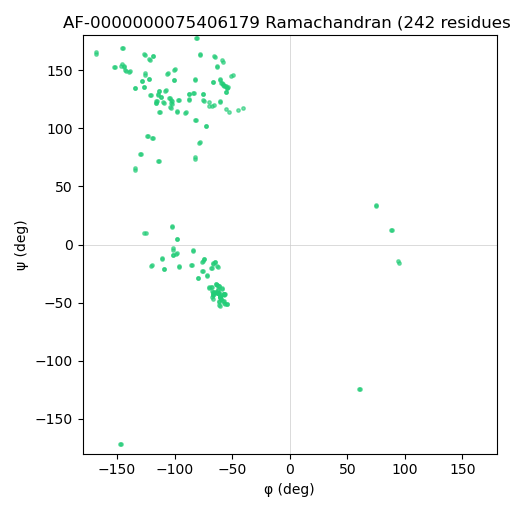38 1.28 1 86.19 102 PRO B C 1
ATOM 1839 O O . PRO B 1 102 ? -10.023 -14.969 1.262 1 86.19 102 PRO B O 1
ATOM 1842 N N . ALA B 1 103 ? -8.219 -14.023 1.675 1 89.94 103 ALA B N 1
ATOM 1843 C CA . ALA B 1 103 ? -7.516 -15.242 2.078 1 89.94 103 ALA B CA 1
ATOM 1844 C C . ALA B 1 103 ? -6.855 -15.062 3.443 1 89.94 103 ALA B C 1
ATOM 1846 O O . ALA B 1 103 ? -5.637 -14.898 3.531 1 89.94 103 ALA B O 1
ATOM 1847 N N . PRO B 1 104 ? -7.637 -15.148 4.492 1 89.25 104 PRO B N 1
ATOM 1848 C CA . PRO B 1 104 ? -7.117 -14.844 5.828 1 89.25 104 PRO B CA 1
ATOM 1849 C C . PRO B 1 104 ? -6.035 -15.82 6.281 1 89.25 104 PRO B C 1
ATOM 1851 O O . PRO B 1 104 ? -5.25 -15.508 7.18 1 89.25 104 PRO B O 1
ATOM 1854 N N . TRP B 1 105 ? -5.887 -17.016 5.59 1 93.06 105 T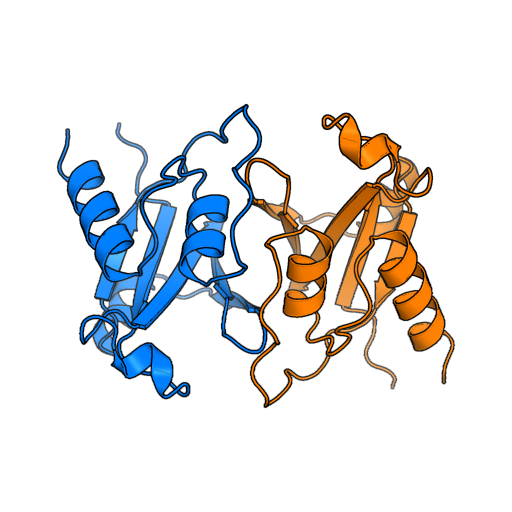RP B N 1
ATOM 1855 C CA . TRP B 1 105 ? -4.938 -18.016 6.047 1 93.06 105 TRP B CA 1
ATOM 1856 C C . TRP B 1 105 ? -3.658 -17.984 5.215 1 93.06 105 TRP B C 1
ATOM 1858 O O . TRP B 1 105 ? -2.74 -18.766 5.441 1 93.06 105 TRP B O 1
ATOM 1868 N N . VAL B 1 106 ? -3.623 -17.156 4.223 1 96.19 106 VAL B N 1
ATOM 1869 C CA . VAL B 1 106 ? -2.396 -16.906 3.473 1 96.19 106 VAL B CA 1
ATOM 1870 C C . VAL B 1 106 ? -1.538 -15.883 4.215 1 96.19 106 VAL B C 1
ATOM 1872 O O . VAL B 1 106 ? -1.841 -14.688 4.207 1 96.19 106 VAL B O 1
ATOM 1875 N N . LEU B 1 107 ? -0.431 -16.422 4.82 1 95.62 107 LEU B N 1
ATOM 1876 C CA . LEU B 1 107 ? 0.332 -15.586 5.742 1 95.62 107 LEU B CA 1
ATOM 1877 C C . LEU B 1 107 ? 1.768 -15.414 5.258 1 95.62 107 LEU B C 1
ATOM 1879 O O . LEU B 1 107 ? 2.486 -14.531 5.73 1 95.62 107 LEU B O 1
ATOM 1883 N N . THR B 1 108 ? 2.232 -16.281 4.34 1 97.81 108 THR B N 1
ATOM 1884 C CA . THR B 1 108 ? 3.605 -16.203 3.852 1 97.81 108 THR B CA 1
ATOM 1885 C C . THR B 1 108 ? 3.631 -16.031 2.336 1 97.81 108 THR B C 1
ATOM 1887 O O . THR B 1 108 ? 2.674 -16.375 1.646 1 97.81 108 THR B O 1
ATOM 1890 N N . PRO B 1 109 ? 4.762 -15.531 1.857 1 98.19 109 PRO B N 1
ATOM 1891 C CA . PRO B 1 109 ? 4.875 -15.391 0.403 1 98.19 109 PRO B CA 1
ATOM 1892 C C . PRO B 1 109 ? 4.711 -16.719 -0.332 1 98.19 109 PRO B C 1
ATOM 1894 O O . PRO B 1 109 ? 4.105 -16.766 -1.405 1 98.19 109 PRO B O 1
ATOM 1897 N N . TRP B 1 110 ? 5.23 -17.75 0.238 1 98.56 110 TRP B N 1
ATOM 1898 C CA . TRP B 1 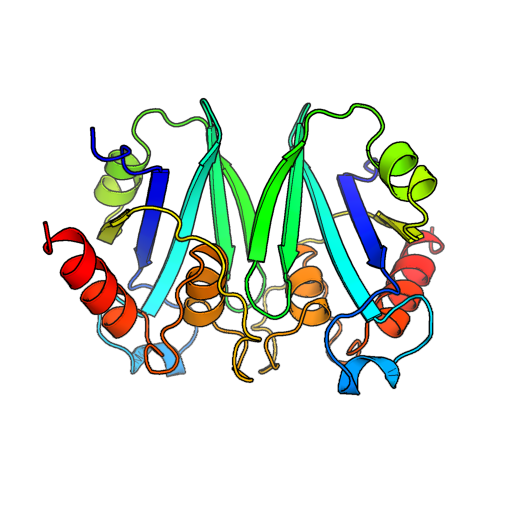110 ? 5.086 -19.078 -0.361 1 98.56 110 TRP B CA 1
ATOM 1899 C C . TRP B 1 110 ? 3.617 -19.469 -0.449 1 98.56 110 TRP B C 1
ATOM 1901 O O . TRP B 1 110 ? 3.164 -19.969 -1.484 1 98.56 110 TRP B O 1
ATOM 1911 N N . GLN B 1 111 ? 2.922 -19.328 0.64 1 98.44 111 GLN B N 1
ATOM 1912 C CA . GLN B 1 111 ? 1.495 -19.625 0.635 1 98.44 111 GLN B CA 1
ATOM 1913 C C . GLN B 1 111 ? 0.757 -18.797 -0.41 1 98.44 111 GLN B C 1
ATOM 1915 O O . GLN B 1 111 ? -0.141 -19.297 -1.09 1 98.44 111 GLN B O 1
ATOM 1920 N N . LEU B 1 112 ? 1.087 -17.484 -0.521 1 98.31 112 LEU B N 1
ATOM 1921 C CA . LEU B 1 112 ? 0.484 -16.625 -1.531 1 98.31 112 LEU B CA 1
ATOM 1922 C C . LEU B 1 112 ? 0.786 -17.141 -2.936 1 98.31 112 LEU B C 1
ATOM 1924 O O . LEU B 1 112 ? -0.101 -17.172 -3.791 1 98.31 112 LEU B O 1
ATOM 1928 N N . TYR B 1 113 ? 2.027 -17.5 -3.166 1 98.5 113 TYR B N 1
ATOM 1929 C CA . TYR B 1 113 ? 2.434 -18.062 -4.449 1 98.5 113 TYR B CA 1
ATOM 1930 C C . TYR B 1 113 ? 1.577 -19.266 -4.812 1 98.5 113 TYR B C 1
ATOM 1932 O O . TYR B 1 113 ? 1.037 -19.344 -5.918 1 98.5 113 TYR B O 1
ATOM 1940 N N . LYS B 1 114 ? 1.485 -20.172 -3.859 1 97.94 114 LYS B N 1
ATOM 1941 C CA . LYS B 1 114 ? 0.691 -21.375 -4.098 1 97.94 114 LYS B CA 1
ATOM 1942 C C . LYS B 1 114 ? -0.766 -21.031 -4.383 1 97.94 114 LYS B C 1
ATOM 1944 O O . LYS B 1 114 ? -1.378 -21.578 -5.297 1 97.94 114 LYS B O 1
ATOM 1949 N N . PHE B 1 115 ? -1.296 -20.172 -3.629 1 97.25 115 PHE B N 1
ATOM 1950 C CA . PHE B 1 115 ? -2.686 -19.75 -3.77 1 97.25 115 PHE B CA 1
ATOM 1951 C C . PHE B 1 115 ? -2.941 -19.188 -5.164 1 97.25 115 PHE B C 1
ATOM 1953 O O . PHE B 1 115 ? -3.902 -19.594 -5.828 1 97.25 115 PHE B O 1
ATOM 1960 N N . LEU B 1 116 ? -2.062 -18.281 -5.605 1 96.56 116 LEU B N 1
ATOM 1961 C CA . LEU B 1 116 ? -2.229 -17.625 -6.895 1 96.56 116 LEU B CA 1
ATOM 1962 C C . LEU B 1 116 ? -2.064 -18.625 -8.039 1 96.56 116 LEU B C 1
ATOM 1964 O O . LEU B 1 116 ? -2.809 -18.578 -9.023 1 96.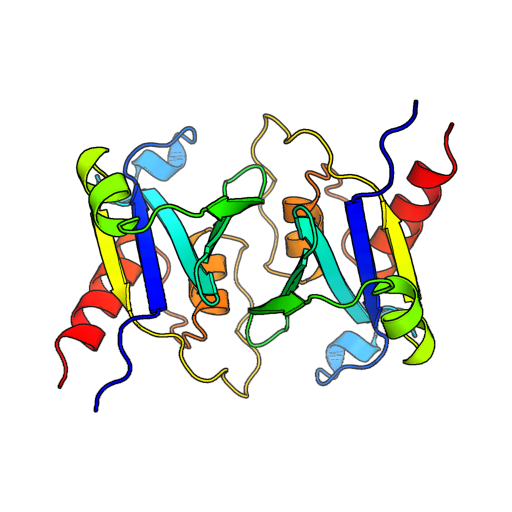56 116 LEU B O 1
ATOM 1968 N N . LYS B 1 117 ? -1.093 -19.469 -7.895 1 95.62 117 LYS B N 1
ATOM 1969 C CA . LYS B 1 117 ? -0.875 -20.469 -8.93 1 95.62 117 LYS B CA 1
ATOM 1970 C C . LYS B 1 117 ? -2.082 -21.406 -9.062 1 95.62 117 LYS B C 1
ATOM 1972 O O . LYS B 1 117 ? -2.453 -21.797 -10.164 1 95.62 117 LYS B O 1
ATOM 1977 N N . TYR B 1 118 ? -2.611 -21.703 -7.914 1 92 118 TYR B N 1
ATOM 1978 C CA . TYR B 1 118 ? -3.795 -22.562 -7.918 1 92 118 TYR B CA 1
ATOM 1979 C C . TYR B 1 118 ? -4.965 -21.859 -8.602 1 92 118 TYR B C 1
ATOM 1981 O O . TYR B 1 118 ? -5.684 -22.484 -9.391 1 92 118 TYR B O 1
ATOM 1989 N N . GLN B 1 119 ? -5.207 -20.609 -8.406 1 86.88 119 GLN B N 1
ATOM 1990 C CA . GLN B 1 119 ? -6.312 -19.859 -8.969 1 86.88 119 GLN B CA 1
ATOM 1991 C C . GLN B 1 119 ? -6.137 -19.656 -10.477 1 86.88 119 GLN B C 1
ATOM 1993 O O . GLN B 1 119 ? -7.121 -19.578 -11.211 1 86.88 119 GLN B O 1
ATOM 1998 N N . GLU B 1 120 ? -4.945 -19.469 -10.883 1 82.44 120 GLU B N 1
ATOM 1999 C CA . GLU B 1 120 ? -4.691 -19.234 -12.305 1 82.44 120 GLU B CA 1
ATOM 2000 C C . GLU B 1 120 ? -4.809 -20.531 -13.094 1 82.44 120 GLU B C 1
ATOM 2002 O O . GLU B 1 120 ? -5.027 -20.516 -14.305 1 82.44 120 GLU B O 1
ATOM 2007 N N . LYS B 1 121 ? -4.656 -21.625 -12.445 1 75.5 121 LYS B N 1
ATOM 2008 C CA . LYS B 1 121 ? -4.832 -22.922 -13.094 1 75.5 121 LYS B CA 1
ATOM 2009 C C . LYS B 1 121 ? -6.309 -23.281 -13.211 1 75.5 121 LYS B C 1
ATOM 2011 O O . LYS B 1 121 ? -6.691 -24.109 -14.047 1 75.5 121 LYS B O 1
ATOM 2016 N N . MET B 1 122 ? -7.074 -22.828 -12.344 1 63.38 122 MET B N 1
ATOM 2017 C CA . MET B 1 122 ? -8.508 -23.094 -12.461 1 63.38 122 MET B CA 1
ATOM 2018 C C . MET B 1 122 ? -9.109 -22.328 -13.625 1 63.38 122 MET B C 1
ATOM 2020 O O . MET B 1 122 ? -8.883 -21.125 -13.773 1 63.38 122 MET B O 1
ATOM 2024 N N . PRO B 1 123 ? -9.766 -23.062 -14.602 1 54.88 123 PRO B N 1
ATOM 2025 C CA . PRO B 1 123 ? -10.383 -22.438 -15.773 1 54.88 123 PRO B CA 1
ATOM 2026 C C . PRO B 1 123 ? -11.469 -21.438 -15.406 1 54.88 123 PRO B C 1
ATOM 2028 O O . PRO B 1 123 ? -12.086 -21.531 -14.344 1 54.88 123 PRO B O 1
#

Sequence (246 aa):
MMRPPDVLVGFVGHTDLWWLRLLRPGFRHCFAAIRQGPVWVVIDPMSHHTLMRVESCPDLMAFYVSRGITVVATRLRPPPHRPAPWRPYTCVEAVKRLLGLPAPWVLTPWQLYKFLKYQEKMPMMRPPDVLVGFVGHTDLWWLRLLRPGFRHCFAAIRQGPVWVVIDPMSHHTLMRVESCPDLMAFYVSRGITVVATRLRPPPHRPAPWRPYTCVEAVKRLLGLPAPWVLTPWQLYKFLKYQEKMP

Solvent-accessible surface area (backbone atoms only — not comparable to full-atom values): 13649 Å² total; per-residue (Å²): 128,81,75,72,65,42,28,38,38,38,27,32,49,72,73,91,51,74,78,50,67,78,41,59,89,51,21,51,34,38,30,37,32,38,56,56,87,82,30,29,43,34,45,36,45,52,68,34,26,32,49,73,49,77,41,67,60,89,59,51,66,59,55,42,42,74,71,71,32,47,73,47,73,37,62,74,41,74,63,51,89,51,73,50,76,94,40,64,63,41,31,46,52,53,44,31,25,54,32,20,54,91,50,91,81,52,76,40,39,53,50,44,51,52,52,51,54,52,57,68,66,51,128,127,84,73,72,65,42,27,38,39,39,26,33,48,74,74,91,51,74,78,49,63,77,41,58,90,51,21,53,34,36,30,35,32,37,56,56,87,82,30,31,44,33,45,36,46,50,68,34,26,31,50,73,48,80,40,69,61,89,58,51,65,60,54,41,43,74,71,72,31,49,72,46,75,38,64,73,42,74,64,51,90,53,71,50,74,93,42,63,63,40,32,46,53,53,44,31,24,55,34,21,53,91,50,91,82,52,76,42,38,52,50,44,50,52,51,51,55,53,55,68,65,51,130

Secondary structure (DSSP, 8-state):
------EEEEEE---S-GGGGGSPTT-SEEEEEEEETTEEEEEEE-SS-EEEEEE--TTHHHHHHHTT-EEEEE-PPPPPSSPPPP-B--HHHHHHHHHT---TT--SHHHHHHHHHHHHH--/------EEEEEE---S-GGGGGSPTT-SEEEEEEEETTEEEEEEE-SS-EEEEEE--TTHHHHHHHTT-EEEEE-PPPPPSSPPPP-B--HHHHHHHHHT---TT--SHHHHHHHHHHHHH--

pLDDT: mean 91.87, std 9.01, range [42.88, 98.75]